Protein AF-A0A397V2L4-F1 (afdb_monomer_lite)

pLDDT: mean 76.25, std 15.53, range [29.31, 92.5]

Secondary structure (DSSP, 8-state):
-----S---------EE-SSS--EE-TTTS-GGGT--EEEE-SSEEEE--S-EEEE-SSPEEEE-SSPEEEE--S-EEEE--SPEEE------HHHHHHHHHHHTS--TTSSEEETTT--BTTSPPSEEEETTTS--SS-SEEEETTTTEETT---SEEEETTT--BTTSPPSEEEETTT-PBTTSPP-EEEETTT--BTTSPPSEEEETTT-PBPBEEEE----------

Organism: NCBI:txid44941

Structure (mmCIF, N/CA/C/O backbone):
data_AF-A0A397V2L4-F1
#
_entry.id   AF-A0A397V2L4-F1
#
loop_
_atom_site.group_PDB
_atom_site.id
_atom_site.type_symbol
_atom_site.label_atom_id
_atom_site.label_alt_id
_atom_site.label_comp_id
_atom_site.label_asym_id
_atom_site.label_entity_id
_atom_site.label_seq_id
_atom_site.pdbx_PDB_ins_code
_atom_site.Cartn_x
_atom_site.Cartn_y
_atom_site.Cartn_z
_atom_site.occupancy
_atom_site.B_iso_or_equiv
_atom_site.auth_seq_id
_atom_site.auth_comp_id
_atom_site.auth_asym_id
_atom_site.auth_atom_id
_atom_site.pdbx_PDB_model_num
ATOM 1 N N . MET A 1 1 ? -48.520 -5.582 76.694 1.00 45.78 1 MET A N 1
ATOM 2 C CA . MET A 1 1 ? -47.835 -5.004 75.517 1.00 45.78 1 MET A CA 1
ATOM 3 C C . MET A 1 1 ? -48.053 -3.495 75.488 1.00 45.78 1 MET A C 1
ATOM 5 O O . MET A 1 1 ? -49.035 -3.035 74.923 1.00 45.78 1 MET A O 1
ATOM 9 N N . LYS A 1 2 ? -47.198 -2.719 76.158 1.00 49.38 2 LYS A N 1
ATOM 10 C CA . LYS A 1 2 ? -47.235 -1.247 76.135 1.00 49.38 2 LYS A CA 1
ATOM 11 C C . LYS A 1 2 ? -45.800 -0.718 76.195 1.00 49.38 2 LYS A C 1
ATOM 13 O O . LYS A 1 2 ? -45.419 -0.222 77.237 1.00 49.38 2 LYS A O 1
ATOM 18 N N . GLU A 1 3 ? -44.993 -0.878 75.140 1.00 52.81 3 GLU A N 1
ATOM 19 C CA . GLU A 1 3 ? -43.633 -0.290 75.165 1.00 52.81 3 GLU A CA 1
ATOM 20 C C . GLU A 1 3 ? -42.906 -0.094 73.812 1.00 52.81 3 GLU A C 1
ATOM 22 O O . GLU A 1 3 ? -41.713 0.172 73.805 1.00 52.81 3 GLU A O 1
ATOM 27 N N . HIS A 1 4 ? -43.578 -0.121 72.648 1.00 53.62 4 HIS A N 1
ATOM 28 C CA . HIS A 1 4 ? -42.893 0.045 71.341 1.00 53.62 4 HIS A CA 1
ATOM 29 C C . HIS A 1 4 ? -43.102 1.395 70.619 1.00 53.62 4 HIS A C 1
ATOM 31 O O . HIS A 1 4 ? -42.698 1.535 69.469 1.00 53.62 4 HIS A O 1
ATOM 37 N N . PHE A 1 5 ? -43.692 2.416 71.251 1.00 53.88 5 PHE A N 1
ATOM 38 C CA . PHE A 1 5 ? -44.067 3.664 70.552 1.00 53.88 5 PHE A CA 1
ATOM 39 C C . PHE A 1 5 ? -43.027 4.799 70.574 1.00 53.88 5 PHE A C 1
ATOM 41 O O . PHE A 1 5 ? -43.300 5.864 70.029 1.00 53.88 5 PHE A O 1
ATOM 48 N N . MET A 1 6 ? -41.847 4.619 71.175 1.00 54.84 6 MET A N 1
ATOM 49 C CA . MET A 1 6 ? -40.914 5.744 71.379 1.00 54.84 6 MET A CA 1
ATOM 50 C C . MET A 1 6 ? -40.036 6.088 70.163 1.00 54.84 6 MET A C 1
ATOM 52 O O . MET A 1 6 ? -39.511 7.196 70.106 1.00 54.84 6 MET A O 1
ATOM 56 N N . HIS A 1 7 ? -39.924 5.209 69.157 1.00 63.84 7 HIS A N 1
ATOM 57 C CA . HIS A 1 7 ? -39.126 5.465 67.947 1.00 63.84 7 HIS A CA 1
ATOM 58 C C . HIS A 1 7 ? -39.790 4.874 66.691 1.00 63.84 7 HIS A C 1
ATOM 60 O O . HIS A 1 7 ? -39.438 3.765 66.280 1.00 63.84 7 HIS A O 1
ATOM 66 N N . PRO A 1 8 ? -40.765 5.564 66.069 1.00 64.31 8 PRO A N 1
ATOM 67 C CA . PRO A 1 8 ? -41.308 5.117 64.793 1.00 64.31 8 PRO A CA 1
ATOM 68 C C . PRO A 1 8 ? -40.195 5.098 63.737 1.00 64.31 8 PRO A C 1
ATOM 70 O O . PRO A 1 8 ? -39.543 6.107 63.479 1.00 64.31 8 PRO A O 1
ATOM 73 N N . ILE A 1 9 ? -39.961 3.931 63.135 1.00 68.44 9 ILE A N 1
ATOM 74 C CA . ILE A 1 9 ? -39.062 3.801 61.988 1.00 68.44 9 ILE A CA 1
ATOM 75 C C . ILE A 1 9 ? -39.823 4.323 60.770 1.00 68.44 9 ILE A C 1
ATOM 77 O O . ILE A 1 9 ? -40.785 3.696 60.323 1.00 68.44 9 ILE A O 1
ATOM 81 N N . GLU A 1 10 ? -39.399 5.459 60.220 1.00 66.00 10 GLU A N 1
ATOM 82 C CA . GLU A 1 10 ? -39.916 5.937 58.939 1.00 66.00 10 GLU 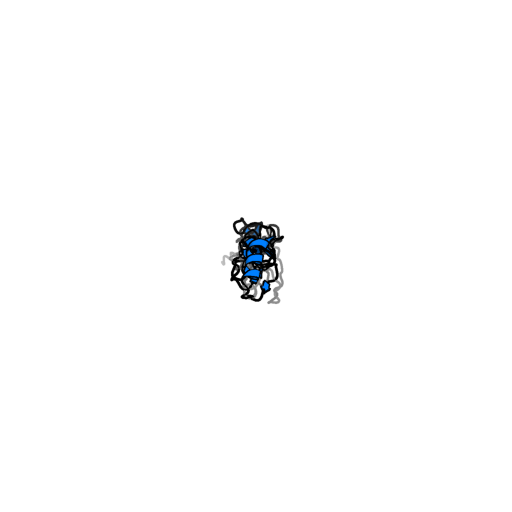A CA 1
ATOM 83 C C . GLU A 1 10 ? -39.422 5.027 57.811 1.00 66.00 10 GLU A C 1
ATOM 85 O O . GLU A 1 10 ? -38.271 5.083 57.372 1.00 66.00 10 GLU A O 1
ATOM 90 N N . ILE A 1 11 ? -40.310 4.156 57.333 1.00 66.31 11 ILE A N 1
ATOM 91 C CA . ILE A 1 11 ? -40.061 3.336 56.151 1.00 66.31 11 ILE A CA 1
ATOM 92 C C . ILE A 1 11 ? -40.659 4.062 54.949 1.00 66.31 11 ILE A C 1
ATOM 94 O O . ILE A 1 11 ? -41.869 4.063 54.737 1.00 66.31 11 ILE A O 1
ATOM 98 N N . ASN A 1 12 ? -39.795 4.660 54.131 1.00 74.56 12 ASN A N 1
ATOM 99 C CA . ASN A 1 12 ? -40.201 5.211 52.844 1.00 74.56 12 ASN A CA 1
ATOM 100 C C . ASN A 1 12 ? -40.442 4.068 51.850 1.00 74.56 12 ASN A C 1
ATOM 102 O O . ASN A 1 12 ? -39.520 3.307 51.531 1.00 74.56 12 ASN A O 1
ATOM 106 N N . PHE A 1 13 ? -41.679 3.940 51.370 1.00 67.38 13 PHE A N 1
ATOM 107 C CA . PHE A 1 13 ? -42.051 2.985 50.328 1.00 67.38 13 PHE A CA 1
ATOM 108 C C . PHE A 1 13 ? -42.005 3.652 48.954 1.00 67.38 13 PHE A C 1
ATOM 110 O O . PHE A 1 13 ? -42.619 4.698 48.741 1.00 67.38 13 PHE A O 1
ATOM 117 N N . ARG A 1 14 ? -41.299 3.035 48.004 1.00 69.81 14 ARG A N 1
ATOM 118 C CA . ARG A 1 14 ? -41.258 3.472 46.604 1.00 69.81 14 ARG A CA 1
ATOM 119 C C . ARG A 1 14 ? -42.155 2.550 45.798 1.00 69.81 14 ARG A C 1
ATOM 121 O O . ARG A 1 14 ? -41.743 1.451 45.445 1.00 69.81 14 ARG A O 1
ATOM 128 N N . LYS A 1 15 ? -43.369 3.002 45.491 1.00 68.75 15 LYS A N 1
ATOM 129 C CA . LYS A 1 15 ? -44.296 2.245 44.646 1.00 68.75 15 LYS A CA 1
ATOM 130 C C . LYS A 1 15 ? -43.803 2.231 43.202 1.00 68.75 15 LYS A C 1
ATOM 132 O O . LYS A 1 15 ? -43.462 3.274 42.646 1.00 68.75 15 LYS A O 1
ATOM 137 N N . VAL A 1 16 ? -43.755 1.045 42.608 1.00 65.75 16 VAL A N 1
ATOM 138 C CA . VAL A 1 16 ? -43.447 0.848 41.193 1.00 65.75 16 VAL A CA 1
ATOM 139 C C . VAL A 1 16 ? -44.541 -0.033 40.612 1.00 65.75 16 VAL A C 1
ATOM 141 O O . VAL A 1 16 ? -44.849 -1.091 41.156 1.00 65.75 16 VAL A O 1
ATOM 144 N N . LYS A 1 17 ? -45.138 0.408 39.505 1.00 64.38 17 LYS A N 1
ATOM 145 C CA . LYS A 1 17 ? -46.133 -0.381 38.784 1.00 64.38 17 LYS A CA 1
ATOM 146 C C . LYS A 1 17 ? -45.427 -1.447 37.952 1.00 64.38 17 LYS A C 1
ATOM 148 O O . LYS A 1 17 ? -44.555 -1.119 37.144 1.00 64.38 17 LYS A O 1
ATOM 153 N N . CYS A 1 18 ? -45.780 -2.711 38.153 1.00 63.09 18 CYS A N 1
ATOM 154 C CA . CYS A 1 18 ? -45.292 -3.786 37.304 1.00 63.09 18 CYS A CA 1
ATOM 155 C C . CYS A 1 18 ? -45.931 -3.684 35.906 1.00 63.09 18 CYS A C 1
ATOM 157 O O . CYS A 1 18 ? -47.065 -3.235 35.744 1.00 63.09 18 CYS A O 1
ATOM 159 N N . LEU A 1 19 ? -45.170 -4.047 34.872 1.00 59.53 19 LEU A N 1
ATOM 160 C CA . LEU A 1 19 ? -45.649 -4.030 33.485 1.00 59.53 19 LEU A CA 1
ATOM 161 C C . LEU A 1 19 ? -46.377 -5.328 33.101 1.00 59.53 19 LEU A C 1
ATOM 163 O O . LEU A 1 19 ? -47.177 -5.309 32.172 1.00 59.53 19 LEU A O 1
ATOM 167 N N . ASN A 1 20 ? -46.111 -6.431 33.815 1.00 54.09 20 ASN A N 1
ATOM 168 C CA . ASN A 1 20 ? -46.712 -7.746 33.556 1.00 54.09 20 ASN A CA 1
ATOM 169 C C . ASN A 1 20 ? -47.894 -8.060 34.478 1.00 54.09 20 ASN A C 1
ATOM 171 O O . ASN A 1 20 ? -48.848 -8.696 34.040 1.00 54.09 20 ASN A O 1
ATOM 175 N N . CYS A 1 21 ? -47.854 -7.619 35.736 1.00 58.03 21 CYS A N 1
ATOM 176 C CA . CYS A 1 21 ? -49.010 -7.657 36.626 1.00 58.03 21 CYS A CA 1
ATOM 177 C C . CYS A 1 21 ? -49.462 -6.226 36.915 1.00 58.03 21 CYS A C 1
ATOM 179 O O . CYS A 1 21 ? -48.644 -5.320 37.025 1.00 58.03 21 CYS A O 1
ATOM 181 N N . SER A 1 22 ? -50.765 -6.004 37.077 1.00 63.59 22 SER A N 1
ATOM 182 C CA . SER A 1 22 ? -51.320 -4.691 37.450 1.00 63.59 22 SER A CA 1
ATOM 183 C C . SER A 1 22 ? -50.974 -4.269 38.888 1.00 63.59 22 SER A C 1
ATOM 185 O O . SER A 1 22 ? -51.598 -3.358 39.427 1.00 63.59 22 SER A O 1
ATOM 187 N N . GLU A 1 23 ? -50.016 -4.946 39.524 1.00 66.62 23 GLU A N 1
ATOM 188 C CA . GLU A 1 23 ? -49.586 -4.703 40.891 1.00 66.62 23 GLU A CA 1
ATOM 189 C C . GLU A 1 23 ? -48.744 -3.424 40.952 1.00 66.62 23 GLU A C 1
ATOM 191 O O . GLU A 1 23 ? -47.764 -3.247 40.222 1.00 66.62 23 GLU A O 1
ATOM 196 N N . GLU A 1 24 ? -49.145 -2.515 41.835 1.00 70.50 24 GLU A N 1
ATOM 197 C CA . GLU A 1 24 ? -48.403 -1.307 42.166 1.00 70.50 24 GLU A CA 1
ATOM 198 C C . GLU A 1 24 ? -47.983 -1.399 43.629 1.00 70.50 24 GLU A C 1
ATOM 200 O O . GLU A 1 24 ? -48.744 -1.095 44.548 1.00 70.50 24 GLU A O 1
ATOM 205 N N . THR A 1 25 ? -46.761 -1.871 43.845 1.00 68.69 25 THR A N 1
ATOM 206 C CA . THR A 1 25 ? -46.241 -2.152 45.181 1.00 68.69 25 THR A CA 1
ATOM 207 C C . THR A 1 25 ? -44.795 -1.696 45.292 1.00 68.69 25 THR A C 1
ATOM 209 O O . THR A 1 25 ? -44.153 -1.323 44.306 1.00 68.69 25 THR A O 1
ATOM 212 N N . ASP A 1 26 ? -44.281 -1.664 46.514 1.00 67.94 26 ASP A N 1
ATOM 213 C CA . ASP A 1 26 ? -42.850 -1.492 46.705 1.00 67.94 26 ASP A CA 1
ATOM 214 C C . ASP A 1 26 ? -42.133 -2.751 46.194 1.00 67.94 26 ASP A C 1
ATOM 216 O O . ASP A 1 26 ? -42.522 -3.849 46.590 1.00 67.94 26 ASP A O 1
ATOM 220 N N . PRO A 1 27 ? -41.086 -2.649 45.353 1.00 61.84 27 PRO A N 1
ATOM 221 C CA . PRO A 1 27 ? -40.375 -3.816 44.827 1.00 61.84 27 PRO A CA 1
ATOM 222 C C . PRO A 1 27 ? -39.881 -4.807 45.893 1.00 61.84 27 PRO A C 1
ATOM 224 O O . PRO A 1 27 ? -39.643 -5.970 45.575 1.00 61.84 27 PRO A O 1
ATOM 227 N N . ARG A 1 28 ? -39.729 -4.367 47.152 1.00 65.19 28 ARG A N 1
ATOM 228 C CA . ARG A 1 28 ? -39.372 -5.219 48.300 1.00 65.19 28 ARG A CA 1
ATOM 229 C C . ARG A 1 28 ? -40.510 -6.130 48.774 1.00 65.19 28 ARG A C 1
ATOM 231 O O . ARG A 1 28 ? -40.241 -7.076 49.508 1.00 65.19 28 ARG A O 1
ATOM 238 N N . LEU A 1 29 ? -41.751 -5.819 48.404 1.00 67.50 29 LEU A N 1
ATOM 239 C CA . LEU A 1 29 ? -42.985 -6.489 48.828 1.00 67.50 29 LEU A CA 1
ATOM 240 C C . LEU A 1 29 ? -43.683 -7.247 47.686 1.00 67.50 29 LEU A C 1
ATOM 242 O O . LEU A 1 29 ? -44.703 -7.883 47.927 1.00 67.50 29 LEU A O 1
ATOM 246 N N . ALA A 1 30 ? -43.165 -7.163 46.459 1.00 60.62 30 ALA A N 1
ATOM 247 C CA . ALA A 1 30 ? -43.816 -7.723 45.281 1.00 60.62 30 ALA A CA 1
ATOM 248 C C . ALA A 1 30 ? -43.735 -9.257 45.215 1.00 60.62 30 ALA A C 1
ATOM 250 O O . ALA A 1 30 ? -42.729 -9.857 45.607 1.00 60.62 30 ALA A O 1
ATOM 251 N N . ILE A 1 31 ? -44.782 -9.891 44.677 1.00 58.38 31 ILE A N 1
ATOM 252 C CA . ILE A 1 31 ? -44.884 -11.354 44.579 1.00 58.38 31 ILE A CA 1
ATOM 253 C C . ILE A 1 31 ? -43.814 -11.888 43.601 1.00 58.38 31 ILE A C 1
ATOM 255 O O . ILE A 1 31 ? -43.714 -11.396 42.475 1.00 58.38 31 ILE A O 1
ATOM 259 N N . PRO A 1 32 ? -43.006 -12.906 43.970 1.00 56.34 32 PRO A N 1
ATOM 260 C CA . PRO A 1 32 ? -41.835 -13.330 43.190 1.00 56.34 32 PRO A CA 1
ATOM 261 C C . PRO A 1 32 ? -42.124 -13.686 41.725 1.00 56.34 32 PRO A C 1
ATOM 263 O O . PRO A 1 32 ? -41.277 -13.483 40.859 1.00 56.34 32 PRO A O 1
ATOM 266 N N . GLU A 1 33 ? -43.321 -14.189 41.436 1.00 57.66 33 GLU A N 1
ATOM 267 C CA . GLU A 1 33 ? -43.707 -14.778 40.150 1.00 57.66 33 GLU A CA 1
ATOM 268 C C . GLU A 1 33 ? -43.502 -13.832 38.953 1.00 57.66 33 GLU A C 1
ATOM 270 O O . GLU A 1 33 ? -43.062 -14.281 37.898 1.00 57.66 33 GLU A O 1
ATOM 275 N N . CYS A 1 34 ? -43.702 -12.518 39.120 1.00 53.66 34 CYS A N 1
ATOM 276 C CA . CYS A 1 34 ? -43.471 -11.523 38.058 1.00 53.66 34 CYS A CA 1
ATOM 277 C C . CYS A 1 34 ? -42.085 -10.840 38.111 1.00 53.66 34 CYS A C 1
ATOM 279 O O . CYS A 1 34 ? -41.743 -10.057 37.217 1.00 53.66 34 CYS A O 1
ATOM 281 N N . HIS A 1 35 ? -41.277 -11.113 39.144 1.00 56.69 35 HIS A N 1
ATOM 282 C CA . HIS A 1 35 ? -40.043 -10.377 39.469 1.00 56.69 35 HIS A CA 1
ATOM 283 C C . HIS A 1 35 ? -38.763 -11.234 39.477 1.00 56.69 35 HIS A C 1
ATOM 285 O O . HIS A 1 35 ? -37.678 -10.721 39.770 1.00 56.69 35 HIS A O 1
ATOM 291 N N . LEU A 1 36 ? -38.860 -12.520 39.128 1.00 60.34 36 LEU A N 1
ATOM 292 C CA . LEU A 1 36 ? -37.723 -13.447 39.056 1.00 60.34 36 LEU A CA 1
ATOM 293 C C . LEU A 1 36 ? -36.957 -13.397 37.725 1.00 60.34 36 LEU A C 1
ATOM 295 O O . LEU A 1 36 ? -35.807 -13.838 37.679 1.00 60.34 36 LEU A O 1
ATOM 299 N N . GLU A 1 37 ? -37.544 -12.845 36.658 1.00 65.94 37 GLU A N 1
ATOM 300 C CA . GLU A 1 37 ? -36.856 -12.719 35.371 1.00 65.94 37 GLU A CA 1
ATOM 301 C C . GLU A 1 37 ? -35.655 -11.778 35.494 1.00 65.94 37 GLU A C 1
ATOM 303 O O . GLU A 1 37 ? -35.796 -10.570 35.705 1.00 65.94 37 GLU A O 1
ATOM 308 N N . ALA A 1 38 ? -34.457 -12.338 35.349 1.00 73.44 38 ALA A N 1
ATOM 309 C CA . ALA A 1 38 ? -33.207 -11.607 35.445 1.00 73.44 38 ALA A CA 1
ATOM 310 C C . ALA A 1 38 ? -32.485 -11.591 34.100 1.00 73.44 38 ALA A C 1
ATOM 312 O O . ALA A 1 38 ? -32.398 -12.604 33.408 1.00 73.44 38 ALA A O 1
ATOM 313 N N . GLU A 1 39 ? -31.910 -10.445 33.760 1.00 81.69 39 GLU A N 1
ATOM 314 C CA . GLU A 1 39 ? -31.005 -10.313 32.624 1.00 81.69 39 GLU A CA 1
ATOM 315 C C . GLU A 1 39 ? -29.614 -9.907 33.111 1.00 81.69 39 GLU A C 1
ATOM 317 O O . GLU A 1 39 ? -29.458 -9.139 34.068 1.00 81.69 39 GLU A O 1
ATOM 322 N N . SER A 1 40 ? -28.587 -10.425 32.441 1.00 87.94 40 SER A N 1
ATOM 323 C CA . SER A 1 40 ? -27.221 -9.964 32.656 1.00 87.94 40 SER A CA 1
ATOM 324 C C . SER A 1 40 ? -27.012 -8.629 31.949 1.00 87.94 40 SER A C 1
ATOM 326 O O . SER A 1 40 ? -27.384 -8.495 30.785 1.00 87.94 40 SER A O 1
ATOM 328 N N . PHE A 1 41 ? -26.367 -7.672 32.606 1.00 87.25 41 PHE A N 1
ATOM 329 C CA . PHE A 1 41 ? -26.037 -6.372 32.027 1.00 87.25 41 PHE A CA 1
ATOM 330 C C . PHE A 1 41 ? -24.683 -5.841 32.522 1.00 87.25 41 PHE A C 1
ATOM 332 O O . PHE A 1 41 ? -24.106 -6.343 33.491 1.00 87.25 41 PHE A O 1
ATOM 339 N N . HIS A 1 42 ? -24.189 -4.801 31.849 1.00 89.00 42 HIS A N 1
ATOM 340 C CA . HIS A 1 42 ? -22.998 -4.046 32.238 1.00 89.00 42 HIS A CA 1
ATOM 341 C C . HIS A 1 42 ? -23.431 -2.675 32.786 1.00 89.00 42 HIS A C 1
ATOM 343 O O . HIS A 1 42 ? -23.914 -1.856 32.008 1.00 89.00 42 HIS A O 1
ATOM 349 N N . PRO A 1 43 ? -23.314 -2.414 34.103 1.00 83.75 43 PRO A N 1
ATOM 350 C CA . PRO A 1 43 ? -23.933 -1.248 34.746 1.00 83.75 43 PRO A CA 1
ATOM 351 C C . PRO A 1 43 ? -23.280 0.087 34.391 1.00 83.75 43 PRO A C 1
ATOM 353 O O . PRO A 1 43 ? -23.965 1.094 34.266 1.00 83.75 43 PRO A O 1
ATOM 356 N N . GLU A 1 44 ? -21.962 0.097 34.213 1.00 90.00 44 GLU A N 1
ATOM 357 C CA . GLU A 1 44 ? -21.213 1.291 33.839 1.00 90.00 44 GLU A CA 1
ATOM 358 C C . GLU A 1 44 ? -20.296 0.958 32.679 1.00 90.00 44 GLU A C 1
ATOM 360 O O . GLU A 1 44 ? -19.405 0.113 32.809 1.00 90.00 44 GLU A O 1
ATOM 365 N N . THR A 1 45 ? -20.503 1.633 31.554 1.00 91.44 45 THR A N 1
ATOM 366 C CA . THR A 1 45 ? -19.698 1.450 30.350 1.00 91.44 45 THR A CA 1
ATOM 367 C C . THR A 1 45 ? -19.004 2.741 29.956 1.00 91.44 45 THR A C 1
ATOM 369 O O . THR A 1 45 ? -19.572 3.821 30.099 1.00 91.44 45 THR A O 1
ATOM 372 N N . TYR A 1 46 ? -17.797 2.635 29.415 1.00 91.12 46 TYR A N 1
ATOM 373 C CA . TYR A 1 46 ? -17.091 3.737 28.768 1.00 91.12 46 TYR A CA 1
ATOM 374 C C . TYR A 1 46 ? -16.752 3.348 27.332 1.00 91.12 46 TYR A C 1
ATOM 376 O O . TYR A 1 46 ? -16.637 2.162 27.013 1.00 91.12 46 TYR A O 1
ATOM 384 N N . LYS A 1 47 ? -16.630 4.344 26.453 1.00 92.12 47 LYS A N 1
ATOM 385 C CA . LYS A 1 47 ? -16.227 4.105 25.069 1.00 92.12 47 LYS A CA 1
ATOM 386 C C . LYS A 1 47 ? -14.705 4.094 24.983 1.00 92.12 47 LYS A C 1
ATOM 388 O O . LYS A 1 47 ? -14.065 5.042 25.426 1.00 92.12 47 LYS A O 1
ATOM 393 N N . THR A 1 48 ? -14.136 3.042 24.409 1.00 91.19 48 THR A N 1
ATOM 394 C CA . THR A 1 48 ? -12.699 2.927 24.144 1.00 91.19 48 THR A CA 1
ATOM 395 C C . THR A 1 48 ? -12.442 2.093 22.893 1.00 91.19 48 THR A C 1
ATOM 397 O O . THR A 1 48 ? -13.329 1.406 22.386 1.00 91.19 48 THR A O 1
ATOM 400 N N . HIS A 1 49 ? -11.206 2.124 22.415 1.00 89.38 49 HIS A N 1
ATOM 401 C CA . HIS A 1 49 ? -10.653 1.045 21.607 1.00 89.38 49 HIS A CA 1
ATOM 402 C C . HIS A 1 49 ? -10.012 0.030 22.569 1.00 89.38 49 HIS A C 1
ATOM 404 O O . HIS A 1 49 ? -9.369 0.428 23.537 1.00 89.38 49 HIS A O 1
ATOM 410 N N . ILE A 1 50 ? -10.248 -1.268 22.376 1.00 81.38 50 ILE A N 1
ATOM 411 C CA . ILE A 1 50 ? -9.845 -2.339 23.329 1.00 81.38 50 ILE A CA 1
ATOM 412 C C . ILE A 1 50 ? -8.450 -2.891 23.007 1.00 81.38 50 ILE A C 1
ATOM 414 O O . ILE A 1 50 ? -7.899 -3.746 23.692 1.00 81.38 50 ILE A O 1
ATOM 418 N N . TYR A 1 51 ? -7.882 -2.395 21.926 1.00 84.88 51 TYR A N 1
ATOM 419 C CA . TYR A 1 51 ? -6.930 -3.107 21.112 1.00 84.88 51 TYR A CA 1
ATOM 420 C C . TYR A 1 51 ? -5.577 -2.419 21.125 1.00 84.88 51 TYR A C 1
ATOM 422 O O . TYR A 1 51 ? -5.473 -1.231 21.437 1.00 84.88 51 TYR A O 1
ATOM 430 N N . ASN A 1 52 ? -4.531 -3.166 20.793 1.00 89.00 52 ASN A N 1
ATOM 431 C CA . ASN A 1 52 ? -3.198 -2.594 20.764 1.00 89.00 52 ASN A CA 1
ATOM 432 C C . ASN A 1 52 ? -3.056 -1.679 19.551 1.00 89.00 52 ASN A C 1
ATOM 434 O O . ASN A 1 52 ? -3.544 -1.980 18.456 1.00 89.00 52 ASN A O 1
ATOM 438 N N . LEU A 1 53 ? -2.353 -0.567 19.757 1.00 92.38 53 LEU A N 1
ATOM 439 C CA . LEU A 1 53 ? -1.886 0.244 18.648 1.00 92.38 53 LEU A CA 1
ATOM 440 C C . LEU A 1 53 ? -0.771 -0.512 17.938 1.00 92.38 53 LEU A C 1
ATOM 442 O O . LEU A 1 53 ? 0.272 -0.813 18.518 1.00 92.38 53 LEU A O 1
ATOM 446 N N . ILE A 1 54 ? -1.001 -0.790 16.665 1.00 91.31 54 ILE A N 1
ATOM 447 C CA . ILE A 1 54 ? -0.007 -1.337 15.759 1.00 91.31 54 ILE A CA 1
ATOM 448 C C . ILE A 1 54 ? 0.350 -0.287 14.722 1.00 91.31 54 ILE A C 1
ATOM 450 O O . ILE A 1 54 ? -0.484 0.504 14.278 1.00 91.31 54 ILE A O 1
ATOM 454 N N . LEU A 1 55 ? 1.615 -0.291 14.328 1.00 92.06 55 LEU A N 1
ATOM 455 C CA . LEU A 1 55 ? 2.112 0.573 13.277 1.00 92.06 55 LEU A CA 1
ATOM 456 C C . LEU A 1 55 ? 1.931 -0.144 11.934 1.00 92.06 55 LEU A C 1
ATOM 458 O O . LEU A 1 55 ? 2.443 -1.246 11.742 1.00 92.06 55 LEU A O 1
ATOM 462 N N . THR A 1 56 ? 1.184 0.454 11.009 1.00 89.62 56 THR A N 1
ATOM 463 C CA . THR A 1 56 ? 0.844 -0.163 9.721 1.00 89.62 56 THR A CA 1
ATOM 464 C C . THR A 1 56 ? 0.950 0.817 8.555 1.00 89.62 56 THR A C 1
ATOM 466 O O . THR A 1 56 ? 0.979 2.035 8.739 1.00 89.62 56 THR A O 1
ATOM 469 N N . HIS A 1 57 ? 0.964 0.276 7.339 1.00 89.25 57 HIS A N 1
ATOM 470 C CA . HIS A 1 57 ? 0.688 1.035 6.127 1.00 89.25 57 HIS A CA 1
ATOM 471 C C . HIS A 1 57 ? -0.750 0.730 5.682 1.00 89.25 57 HIS A C 1
ATOM 473 O O . HIS A 1 57 ? -1.018 -0.384 5.234 1.00 89.25 57 HIS A O 1
ATOM 479 N N . PRO A 1 58 ? -1.690 1.686 5.797 1.00 79.06 58 PRO A N 1
ATOM 480 C CA . PRO A 1 58 ? -3.094 1.463 5.445 1.00 79.06 58 PRO A CA 1
ATOM 481 C C . PRO A 1 58 ? -3.310 1.319 3.932 1.00 79.06 58 PRO A C 1
ATOM 483 O O . PRO A 1 58 ? -4.330 0.787 3.505 1.00 79.06 58 PRO A O 1
ATOM 486 N N . ASN A 1 59 ? -2.354 1.783 3.121 1.00 79.19 59 ASN A N 1
ATOM 487 C CA . ASN A 1 59 ? -2.382 1.646 1.673 1.00 79.19 59 ASN A CA 1
ATOM 488 C C . ASN A 1 59 ? -1.479 0.503 1.213 1.00 79.19 59 ASN A C 1
ATOM 490 O O . ASN A 1 59 ? -0.375 0.311 1.722 1.00 79.19 59 ASN A O 1
ATOM 494 N N . ASN A 1 60 ? -1.936 -0.196 0.178 1.00 82.94 60 ASN A N 1
ATOM 495 C CA . ASN A 1 60 ? -1.182 -1.269 -0.451 1.00 82.94 60 ASN A CA 1
ATOM 496 C C . ASN A 1 60 ? 0.086 -0.758 -1.149 1.00 82.94 60 ASN A C 1
ATOM 498 O O . ASN A 1 60 ? 0.196 0.409 -1.535 1.00 82.94 60 ASN A O 1
ATOM 502 N N . LEU A 1 61 ? 1.033 -1.679 -1.333 1.00 90.94 61 LEU A N 1
ATOM 503 C CA . LEU A 1 61 ? 2.249 -1.450 -2.105 1.00 90.94 61 LEU A CA 1
ATOM 504 C C . LEU A 1 61 ? 1.905 -1.178 -3.570 1.00 90.94 61 LEU A C 1
ATOM 506 O O . LEU A 1 61 ? 1.184 -1.954 -4.201 1.00 90.94 61 LEU A O 1
ATOM 510 N N . GLU A 1 62 ? 2.497 -0.133 -4.128 1.00 91.25 62 GLU A N 1
ATOM 511 C CA . GLU A 1 62 ? 2.500 0.119 -5.563 1.00 91.25 62 GLU A CA 1
ATOM 512 C C . GLU A 1 62 ? 3.893 -0.088 -6.143 1.00 91.25 62 GLU A C 1
ATOM 514 O O . GLU A 1 62 ? 4.900 0.004 -5.437 1.00 91.25 62 GLU A O 1
ATOM 519 N N . ARG A 1 63 ? 3.938 -0.426 -7.434 1.00 91.06 63 ARG A N 1
ATOM 520 C CA . ARG A 1 63 ? 5.196 -0.521 -8.165 1.00 91.06 63 ARG A CA 1
ATOM 521 C C . ARG A 1 63 ? 5.553 0.838 -8.753 1.00 91.06 63 ARG A C 1
ATOM 523 O O . ARG A 1 63 ? 4.666 1.553 -9.212 1.00 91.06 63 ARG A O 1
ATOM 530 N N . TYR A 1 64 ? 6.839 1.160 -8.755 1.00 89.12 64 TYR A N 1
ATOM 531 C CA . TYR A 1 64 ? 7.363 2.396 -9.326 1.00 89.12 64 TYR A CA 1
ATOM 532 C C . TYR A 1 64 ? 8.758 2.172 -9.919 1.00 89.12 64 TYR A C 1
ATOM 534 O O . TYR A 1 64 ? 9.379 1.125 -9.709 1.00 89.12 64 TYR A O 1
ATOM 542 N N . HIS A 1 65 ? 9.219 3.141 -10.705 1.00 90.00 65 HIS A N 1
ATOM 543 C CA . HIS A 1 65 ? 10.604 3.225 -11.164 1.00 90.00 65 HIS A CA 1
ATOM 544 C C . HIS A 1 65 ? 11.295 4.339 -10.388 1.00 90.00 65 HIS A C 1
ATOM 546 O O . HIS A 1 65 ? 10.747 5.436 -10.290 1.00 90.00 65 HIS A O 1
ATOM 552 N N . THR A 1 66 ? 12.458 4.046 -9.815 1.00 87.00 66 THR A N 1
ATOM 553 C CA . THR A 1 66 ? 13.270 5.015 -9.064 1.00 87.00 66 THR A CA 1
ATOM 554 C C . THR A 1 66 ? 13.936 6.035 -9.971 1.00 87.00 66 THR A C 1
ATOM 556 O O . THR A 1 66 ? 14.034 7.206 -9.615 1.00 87.00 66 THR A O 1
ATOM 559 N N . ASP A 1 67 ? 14.353 5.593 -11.155 1.00 88.38 67 ASP A N 1
ATOM 560 C CA . ASP A 1 67 ? 15.101 6.419 -12.088 1.00 88.38 67 ASP A CA 1
ATOM 561 C C . ASP A 1 67 ? 14.255 6.937 -13.252 1.00 88.38 67 ASP A C 1
ATOM 563 O O . ASP A 1 67 ? 13.204 6.396 -13.612 1.00 88.38 67 ASP A O 1
ATOM 567 N N . SER A 1 68 ? 14.777 7.985 -13.888 1.00 87.75 68 SER A N 1
ATOM 568 C CA . SER A 1 68 ? 14.203 8.575 -15.088 1.00 87.75 68 SER A CA 1
ATOM 569 C C . SER A 1 68 ? 14.337 7.673 -16.318 1.00 87.75 68 SER A C 1
ATOM 571 O O . SER A 1 68 ? 15.129 6.726 -16.380 1.00 87.75 68 SER A O 1
ATOM 573 N N . LEU A 1 69 ? 13.528 7.998 -17.327 1.00 91.31 69 LEU A N 1
ATOM 574 C CA . LEU A 1 69 ? 13.640 7.407 -18.651 1.00 91.31 69 LEU A CA 1
ATOM 575 C C . LEU A 1 69 ? 14.930 7.870 -19.333 1.00 91.31 69 LEU A C 1
ATOM 577 O O . LEU A 1 69 ? 15.304 9.042 -19.261 1.00 91.31 69 LEU A O 1
ATOM 581 N N . GLU A 1 70 ? 15.566 6.958 -20.055 1.00 90.69 70 GLU A N 1
ATOM 582 C CA . GLU A 1 70 ? 16.661 7.262 -20.967 1.00 90.69 70 GLU A CA 1
ATOM 583 C C . GLU A 1 70 ? 16.385 6.770 -22.382 1.00 90.69 70 GLU A C 1
ATOM 585 O O . GLU A 1 70 ? 15.632 5.813 -22.593 1.00 90.69 70 GLU A O 1
ATOM 590 N N . THR A 1 71 ? 17.032 7.435 -23.345 1.00 90.56 71 THR A N 1
ATOM 591 C CA . THR A 1 71 ? 16.989 7.035 -24.751 1.00 90.56 71 THR A CA 1
ATOM 592 C C . THR A 1 71 ? 18.079 6.013 -25.065 1.00 90.56 71 THR A C 1
ATOM 594 O O . THR A 1 71 ? 19.230 6.104 -24.650 1.00 90.56 71 THR A O 1
ATOM 597 N N . TYR A 1 72 ? 17.622 5.006 -25.783 1.00 88.69 72 TYR A N 1
ATOM 598 C CA . TYR A 1 72 ? 18.180 3.725 -26.156 1.00 88.69 72 TYR A CA 1
ATOM 599 C C . TYR A 1 72 ? 18.348 3.340 -27.616 1.00 88.69 72 TYR A C 1
ATOM 601 O O . TYR A 1 72 ? 17.434 3.636 -28.379 1.00 88.69 72 TYR A O 1
ATOM 609 N N . HIS A 1 73 ? 19.361 2.569 -28.009 1.00 88.31 73 HIS A N 1
ATOM 610 C CA . HIS A 1 73 ? 19.263 1.764 -29.238 1.00 88.31 73 HIS A CA 1
ATOM 611 C C . HIS A 1 73 ? 19.106 0.277 -28.874 1.00 88.31 73 HIS A C 1
ATOM 613 O O . HIS A 1 73 ? 20.087 -0.326 -28.432 1.00 88.31 73 HIS A O 1
ATOM 619 N N . PRO A 1 74 ? 17.913 -0.336 -29.030 1.00 81.75 74 PRO A N 1
ATOM 620 C CA . PRO A 1 74 ? 17.727 -1.769 -28.889 1.00 81.75 74 PRO A CA 1
ATOM 621 C C . PRO A 1 74 ? 18.293 -2.452 -30.133 1.00 81.75 74 PRO A C 1
ATOM 623 O O . PRO A 1 74 ? 17.639 -2.546 -31.165 1.00 81.75 74 PRO A O 1
ATOM 626 N N . GLY A 1 75 ? 19.547 -2.881 -30.061 1.00 81.56 75 GLY A N 1
ATOM 627 C CA . GLY A 1 75 ? 20.185 -3.601 -31.155 1.00 81.56 75 GLY A CA 1
ATOM 628 C C . GLY A 1 75 ? 21.693 -3.416 -31.198 1.00 81.56 75 GLY A C 1
ATOM 629 O O . GLY A 1 75 ? 22.259 -2.461 -30.653 1.00 81.56 75 GLY A O 1
ATOM 630 N N . SER A 1 76 ? 22.354 -4.350 -31.872 1.00 87.19 76 SER A N 1
ATOM 631 C CA . SER A 1 76 ? 23.782 -4.272 -32.153 1.00 87.19 76 SER A CA 1
ATOM 632 C C . SER A 1 76 ? 24.068 -3.279 -33.280 1.00 87.19 76 SER A C 1
ATOM 634 O O . SER A 1 76 ? 23.168 -2.771 -33.961 1.00 87.19 76 SER A O 1
ATOM 636 N N . TYR A 1 77 ? 25.349 -2.991 -33.472 1.00 90.25 77 TYR A N 1
ATOM 637 C CA . TYR A 1 77 ? 25.804 -2.278 -34.652 1.00 90.25 77 TYR A CA 1
ATOM 638 C C . TYR A 1 77 ? 25.841 -3.208 -35.862 1.00 90.25 77 TYR A C 1
ATOM 640 O O . TYR A 1 77 ? 26.242 -4.366 -35.755 1.00 90.25 77 TYR A O 1
ATOM 648 N N . THR A 1 78 ? 25.481 -2.664 -37.016 1.00 91.69 78 THR A N 1
ATOM 649 C CA . THR A 1 78 ? 25.584 -3.311 -38.323 1.00 91.69 78 THR A CA 1
ATOM 650 C C . THR A 1 78 ? 26.308 -2.386 -39.285 1.00 91.69 78 THR A C 1
ATOM 652 O O . THR A 1 78 ? 26.265 -1.166 -39.128 1.00 91.69 78 THR A O 1
ATOM 655 N N . TYR A 1 79 ? 26.959 -2.959 -40.289 1.00 91.75 79 TYR A N 1
ATOM 656 C CA . TYR A 1 79 ? 27.626 -2.190 -41.330 1.00 91.75 79 TYR A CA 1
ATOM 657 C C . TYR A 1 79 ? 26.756 -2.156 -42.584 1.00 91.75 79 TYR A C 1
ATOM 659 O O . TYR A 1 79 ? 26.350 -3.210 -43.070 1.00 91.75 79 TYR A O 1
ATOM 667 N N . ILE A 1 80 ? 26.493 -0.963 -43.113 1.00 89.62 80 ILE A N 1
ATOM 668 C CA . ILE A 1 80 ? 25.711 -0.754 -44.338 1.00 89.62 80 ILE A CA 1
ATOM 669 C C . ILE A 1 80 ? 26.522 0.009 -45.387 1.00 89.62 80 ILE A C 1
ATOM 671 O O . ILE A 1 80 ? 27.527 0.648 -45.074 1.00 89.62 80 ILE A O 1
ATOM 675 N N . HIS A 1 81 ? 26.076 -0.049 -46.639 1.00 89.81 81 HIS A N 1
ATOM 676 C CA . HIS A 1 81 ? 26.525 0.862 -47.689 1.00 89.81 81 HIS A CA 1
ATOM 677 C C . HIS A 1 81 ? 25.395 1.869 -47.968 1.00 89.81 81 HIS A C 1
ATOM 679 O O . HIS A 1 81 ? 24.374 1.464 -48.517 1.00 89.81 81 HIS A O 1
ATOM 685 N N . PRO A 1 82 ? 25.531 3.163 -47.611 1.00 86.38 82 PRO A N 1
ATOM 686 C CA . PRO A 1 82 ? 24.523 4.192 -47.901 1.00 86.38 82 PRO A CA 1
ATOM 687 C C . PRO A 1 82 ? 24.494 4.580 -49.391 1.00 86.38 82 PRO A C 1
ATOM 689 O O . PRO A 1 82 ? 23.569 5.240 -49.861 1.00 86.38 82 PRO A O 1
ATOM 692 N N . GLY A 1 83 ? 25.541 4.210 -50.134 1.00 85.31 83 GLY A N 1
ATOM 693 C CA . GLY A 1 83 ? 25.656 4.444 -51.568 1.00 85.31 83 GLY A CA 1
ATOM 694 C C . GLY A 1 83 ? 24.842 3.446 -52.384 1.00 85.31 83 GLY A C 1
ATOM 695 O O . GLY A 1 83 ? 24.405 2.413 -51.886 1.00 85.31 83 GLY A O 1
ATOM 696 N N . ARG A 1 84 ? 24.672 3.731 -53.674 1.00 86.00 84 ARG A N 1
ATOM 697 C CA . ARG A 1 84 ? 24.030 2.792 -54.599 1.00 86.00 84 ARG A CA 1
ATOM 698 C C . ARG A 1 84 ? 25.076 1.814 -55.146 1.00 86.00 84 ARG A C 1
ATOM 700 O O . ARG A 1 84 ? 26.235 2.215 -55.311 1.00 86.00 84 ARG A O 1
ATOM 707 N N . PRO A 1 85 ? 24.697 0.557 -55.432 1.00 84.44 85 PRO A N 1
ATOM 708 C CA . PRO A 1 85 ? 25.558 -0.326 -56.199 1.00 84.44 85 PRO A CA 1
ATOM 709 C C . PRO A 1 85 ? 25.700 0.260 -57.607 1.00 84.44 85 PRO A C 1
ATOM 711 O O . PRO A 1 85 ? 24.704 0.587 -58.254 1.00 84.44 85 PRO A O 1
ATOM 714 N N . ILE A 1 86 ? 26.936 0.442 -58.061 1.00 80.25 86 ILE A N 1
ATOM 715 C CA . ILE A 1 86 ? 27.225 0.795 -59.447 1.00 80.25 86 ILE A CA 1
ATOM 716 C C . ILE A 1 86 ? 27.570 -0.517 -60.131 1.00 80.25 86 ILE A C 1
ATOM 718 O O . ILE A 1 86 ? 28.686 -1.024 -59.994 1.00 80.25 86 ILE A O 1
ATOM 722 N N . ASP A 1 87 ? 26.562 -1.082 -60.796 1.00 71.94 87 ASP A N 1
ATOM 723 C CA . ASP A 1 87 ? 26.766 -2.197 -61.707 1.00 71.94 87 ASP A CA 1
ATOM 724 C C . ASP A 1 87 ? 27.523 -1.654 -62.906 1.00 71.94 87 ASP A C 1
ATOM 726 O O . ASP A 1 87 ? 27.092 -0.740 -63.616 1.00 71.94 87 ASP A O 1
ATOM 730 N N . SER A 1 88 ? 28.719 -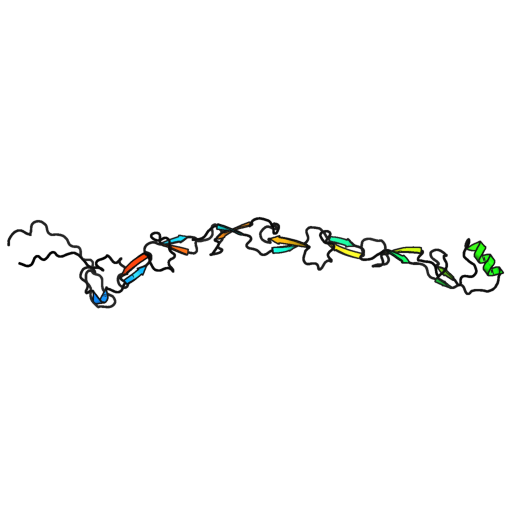2.174 -63.053 1.00 61.62 88 SER A N 1
ATOM 731 C CA . SER A 1 88 ? 29.563 -1.847 -64.162 1.00 61.62 88 SER A CA 1
ATOM 732 C C . SER A 1 88 ? 29.653 -3.160 -64.906 1.00 61.62 88 SER A C 1
ATOM 734 O O . SER A 1 88 ? 30.354 -4.059 -64.436 1.00 61.62 88 SER A O 1
ATOM 736 N N . GLN A 1 89 ? 28.907 -3.284 -66.010 1.00 55.88 89 GLN A N 1
ATOM 737 C CA . GLN A 1 89 ? 29.006 -4.457 -66.875 1.00 55.88 89 GLN A CA 1
ATOM 738 C C . GLN A 1 89 ? 30.492 -4.792 -67.028 1.00 55.88 89 GLN A C 1
ATOM 740 O O . GLN A 1 89 ? 31.321 -3.887 -67.201 1.00 55.88 89 GLN A O 1
ATOM 745 N N . ILE A 1 90 ? 30.839 -6.066 -66.823 1.00 54.84 90 ILE A N 1
ATOM 746 C CA . ILE A 1 90 ? 32.203 -6.538 -67.036 1.00 54.84 90 ILE A CA 1
ATOM 747 C C . ILE A 1 90 ? 32.447 -6.400 -68.534 1.00 54.84 90 ILE A C 1
ATOM 749 O O . ILE A 1 90 ? 32.187 -7.317 -69.310 1.00 54.84 90 ILE A O 1
ATOM 753 N N . ASP A 1 91 ? 32.921 -5.234 -68.950 1.00 52.69 91 ASP A N 1
ATOM 754 C CA . ASP A 1 91 ? 33.509 -5.093 -70.259 1.00 52.69 91 ASP A CA 1
ATOM 755 C C . ASP A 1 91 ? 34.804 -5.898 -70.210 1.00 52.69 91 ASP A C 1
ATOM 757 O O . ASP A 1 91 ? 35.788 -5.498 -69.589 1.00 52.69 91 ASP A O 1
ATOM 761 N N . LEU A 1 92 ? 34.806 -7.059 -70.866 1.00 56.97 92 LEU A N 1
ATOM 762 C CA . LEU A 1 92 ? 35.966 -7.951 -71.010 1.00 56.97 92 LEU A CA 1
ATOM 763 C C . LEU A 1 92 ? 37.143 -7.288 -71.766 1.00 56.97 92 LEU A C 1
ATOM 765 O O . LEU A 1 92 ? 38.130 -7.941 -72.103 1.00 56.97 92 LEU A O 1
ATOM 769 N N . ASN A 1 93 ? 37.046 -5.991 -72.063 1.00 67.19 93 ASN A N 1
ATOM 770 C CA . ASN A 1 93 ? 38.073 -5.202 -72.707 1.00 67.19 93 ASN A CA 1
ATOM 771 C C . ASN A 1 93 ? 39.166 -4.810 -71.698 1.00 67.19 93 ASN A C 1
ATOM 773 O O . ASN A 1 93 ? 38.993 -3.944 -70.838 1.00 67.19 93 ASN A O 1
ATOM 777 N N . PHE A 1 94 ? 40.341 -5.412 -71.876 1.00 64.00 94 PHE A N 1
ATOM 778 C CA . PHE A 1 94 ? 41.538 -5.207 -71.060 1.00 64.00 94 PHE A CA 1
ATOM 779 C C . PHE A 1 94 ? 41.920 -3.727 -70.859 1.00 64.00 94 PHE A C 1
ATOM 781 O O . PHE A 1 94 ? 42.361 -3.344 -69.775 1.00 64.00 94 PHE A O 1
ATOM 788 N N . ALA A 1 95 ? 41.710 -2.866 -71.863 1.00 68.00 95 ALA A N 1
ATOM 789 C CA . ALA A 1 95 ? 42.020 -1.440 -71.752 1.00 68.00 95 ALA A CA 1
ATOM 790 C C . ALA A 1 95 ? 41.114 -0.725 -70.734 1.00 68.00 95 ALA A C 1
ATOM 792 O O . ALA A 1 95 ? 41.577 0.126 -69.972 1.00 68.00 95 ALA A O 1
ATOM 793 N N . GLN A 1 96 ? 39.835 -1.100 -70.668 1.00 62.41 96 GLN A N 1
ATOM 794 C CA . GLN A 1 96 ? 38.885 -0.531 -69.711 1.00 62.41 96 GLN A CA 1
ATOM 795 C C . GLN A 1 96 ? 39.142 -1.052 -68.289 1.00 62.41 96 GLN A C 1
ATOM 797 O O . GLN A 1 96 ? 39.073 -0.276 -67.334 1.00 62.41 96 GLN A O 1
ATOM 802 N N . CYS A 1 97 ? 39.553 -2.317 -68.145 1.00 62.12 97 CYS A N 1
ATOM 803 C CA . CYS A 1 97 ? 40.066 -2.866 -66.886 1.00 62.12 97 CYS A CA 1
ATOM 804 C C . CYS A 1 97 ? 41.294 -2.090 -66.371 1.00 62.12 97 CYS A C 1
ATOM 806 O O . CYS A 1 97 ? 41.360 -1.744 -65.190 1.00 62.12 97 CYS A O 1
ATOM 808 N N . PHE A 1 98 ? 42.248 -1.766 -67.252 1.00 66.12 98 PHE A N 1
ATOM 809 C CA . PHE A 1 98 ? 43.469 -1.037 -66.895 1.00 66.12 98 PHE A CA 1
ATOM 810 C C . PHE A 1 98 ? 43.189 0.416 -66.477 1.00 66.12 98 PHE A C 1
ATOM 812 O O . PHE A 1 98 ? 43.694 0.877 -65.452 1.00 66.12 98 PHE A O 1
ATOM 819 N N . ILE A 1 99 ? 42.310 1.120 -67.203 1.00 65.94 99 ILE A N 1
ATOM 820 C CA . ILE A 1 99 ? 41.863 2.473 -66.828 1.00 65.94 99 ILE A CA 1
ATOM 821 C C . ILE A 1 99 ? 41.193 2.453 -65.451 1.00 65.94 99 ILE A C 1
ATOM 823 O O . ILE A 1 99 ? 41.446 3.345 -64.640 1.00 65.94 99 ILE A O 1
ATOM 827 N N . ARG A 1 100 ? 40.385 1.434 -65.130 1.00 61.91 100 ARG A N 1
ATOM 828 C CA . ARG A 1 100 ? 39.763 1.320 -63.802 1.00 61.91 100 ARG A CA 1
ATOM 829 C C . ARG A 1 100 ? 40.788 1.142 -62.686 1.00 61.91 100 ARG A C 1
ATOM 831 O O . ARG A 1 100 ? 40.677 1.823 -61.667 1.00 61.91 100 ARG A O 1
ATOM 838 N N . ALA A 1 101 ? 41.791 0.289 -62.886 1.00 64.50 101 ALA A N 1
ATOM 839 C CA . ALA A 1 101 ? 42.842 0.059 -61.897 1.00 64.50 101 ALA A CA 1
ATOM 840 C C . ALA A 1 101 ? 43.603 1.355 -61.551 1.00 64.50 101 ALA A C 1
ATOM 842 O O . ALA A 1 101 ? 43.851 1.628 -60.375 1.00 64.50 101 ALA A O 1
ATOM 843 N N . ILE A 1 102 ? 43.898 2.182 -62.563 1.00 66.62 102 ILE A N 1
ATOM 844 C CA . ILE A 1 102 ? 44.586 3.472 -62.397 1.00 66.62 102 ILE A CA 1
ATOM 845 C C . ILE A 1 102 ? 43.663 4.531 -61.779 1.00 66.62 102 ILE A C 1
ATOM 847 O O . ILE A 1 102 ? 44.066 5.246 -60.866 1.00 66.62 102 ILE A O 1
ATOM 851 N N . THR A 1 103 ? 42.419 4.630 -62.252 1.00 64.75 103 THR A N 1
ATOM 852 C CA . THR A 1 103 ? 41.493 5.712 -61.865 1.00 64.75 103 THR A CA 1
ATOM 853 C C . THR A 1 103 ? 40.938 5.532 -60.451 1.00 64.75 103 THR A C 1
ATOM 855 O O . THR A 1 103 ? 40.645 6.511 -59.763 1.00 64.75 103 THR A O 1
ATOM 858 N N . PHE A 1 104 ? 40.775 4.285 -60.003 1.00 62.09 104 PHE A N 1
ATOM 859 C CA . PHE A 1 104 ? 40.127 3.970 -58.730 1.00 62.09 104 PHE A CA 1
ATOM 860 C C . PHE A 1 104 ? 41.067 3.392 -57.663 1.00 62.09 104 PHE A C 1
ATOM 862 O O . PHE A 1 104 ? 40.596 3.060 -56.580 1.00 62.09 104 PHE A O 1
ATOM 869 N N . GLY A 1 105 ? 42.379 3.339 -57.924 1.00 56.44 105 GLY A N 1
ATOM 870 C CA . GLY A 1 105 ? 43.394 3.120 -56.891 1.00 56.44 105 GLY A CA 1
ATOM 871 C C . GLY A 1 105 ? 43.329 1.746 -56.218 1.00 56.44 105 GLY A C 1
ATOM 872 O O . GLY A 1 105 ? 43.247 1.670 -54.996 1.00 56.44 105 GLY A O 1
ATOM 873 N N . GLY A 1 106 ? 43.387 0.667 -57.007 1.00 57.69 106 GLY A N 1
ATOM 874 C CA . GLY A 1 106 ? 43.556 -0.698 -56.481 1.00 57.69 106 GLY A CA 1
ATOM 875 C C . GLY A 1 106 ? 42.287 -1.550 -56.349 1.00 57.69 106 GLY A C 1
ATOM 876 O O . GLY A 1 106 ? 42.330 -2.587 -55.691 1.00 57.69 106 GLY A O 1
ATOM 877 N N . ILE A 1 107 ? 41.172 -1.163 -56.976 1.00 58.41 107 ILE A N 1
ATOM 878 C CA . ILE A 1 107 ? 40.004 -2.051 -57.124 1.00 58.41 107 ILE A CA 1
ATOM 879 C C . ILE A 1 107 ? 40.368 -3.194 -58.079 1.00 58.41 107 ILE A C 1
ATOM 881 O O . ILE A 1 107 ? 40.964 -2.948 -59.131 1.00 58.41 107 ILE A O 1
ATOM 885 N N . ASN A 1 108 ? 40.009 -4.433 -57.730 1.00 58.78 108 ASN A N 1
ATOM 886 C CA . ASN A 1 108 ? 40.213 -5.587 -58.600 1.00 58.78 108 ASN A CA 1
ATOM 887 C C . ASN A 1 108 ? 39.405 -5.392 -59.901 1.00 58.78 108 ASN A C 1
ATOM 889 O O . ASN A 1 108 ? 38.180 -5.360 -59.853 1.00 58.78 108 ASN A O 1
ATOM 893 N N . PRO A 1 109 ? 40.040 -5.274 -61.077 1.00 57.75 109 PRO A N 1
ATOM 894 C CA . PRO A 1 109 ? 39.338 -4.946 -62.319 1.00 57.75 109 PRO A CA 1
ATOM 895 C C . PRO A 1 109 ? 38.384 -6.047 -62.818 1.00 57.75 109 PRO A C 1
ATOM 897 O O . PRO A 1 109 ? 37.675 -5.823 -63.796 1.00 57.75 109 PRO A O 1
ATOM 900 N N . MET A 1 110 ? 38.372 -7.217 -62.169 1.00 59.22 110 MET A N 1
ATOM 901 C CA . MET A 1 110 ? 37.516 -8.364 -62.491 1.00 59.22 11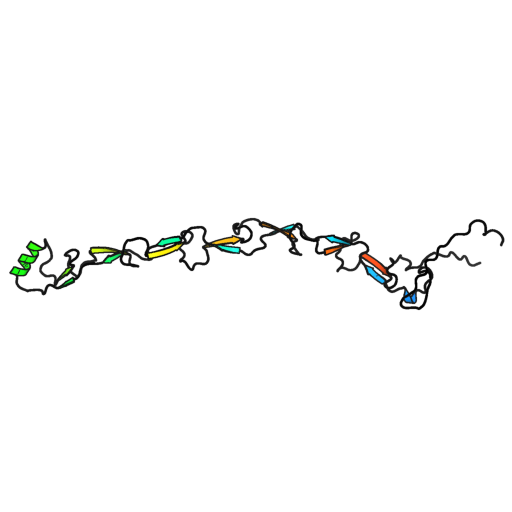0 MET A CA 1
ATOM 902 C C . MET A 1 110 ? 36.208 -8.413 -61.678 1.00 59.22 110 MET A C 1
ATOM 904 O O . MET A 1 110 ? 35.407 -9.323 -61.892 1.00 59.22 110 MET A O 1
ATOM 908 N N . THR A 1 111 ? 35.964 -7.496 -60.732 1.00 60.31 111 THR A N 1
ATOM 909 C CA . THR A 1 111 ? 34.726 -7.504 -59.934 1.00 60.31 111 THR A CA 1
ATOM 910 C C . THR A 1 111 ? 33.591 -6.743 -60.650 1.00 60.31 111 THR A C 1
ATOM 912 O O . THR A 1 111 ? 33.788 -5.602 -61.071 1.00 60.31 111 THR A O 1
ATOM 915 N N . PRO A 1 112 ? 32.386 -7.338 -60.799 1.00 64.50 112 PRO A N 1
ATOM 916 C CA . PRO A 1 112 ? 31.272 -6.784 -61.594 1.00 64.50 112 PRO A CA 1
ATOM 917 C C . PRO A 1 112 ? 30.623 -5.492 -61.058 1.00 64.50 112 PRO A C 1
ATOM 919 O O . PRO A 1 112 ? 29.567 -5.086 -61.526 1.00 64.50 112 PRO A O 1
ATOM 922 N N . GLY A 1 113 ? 31.216 -4.803 -60.089 1.00 74.44 113 GLY A N 1
ATOM 923 C CA . GLY A 1 113 ? 30.671 -3.545 -59.593 1.00 74.44 113 GLY A CA 1
ATOM 924 C C . GLY A 1 113 ? 31.233 -3.143 -58.242 1.00 74.44 113 GLY A C 1
ATOM 925 O O . GLY A 1 113 ? 31.879 -3.931 -57.545 1.00 74.44 113 GLY A O 1
ATOM 926 N N . TYR A 1 114 ? 30.939 -1.908 -57.849 1.00 81.00 114 TYR A N 1
ATOM 927 C CA . TYR A 1 114 ? 31.393 -1.335 -56.585 1.00 81.00 114 TYR A CA 1
ATOM 928 C C . TYR A 1 114 ? 30.314 -0.475 -55.924 1.00 81.00 114 TYR A C 1
ATOM 930 O O . TYR A 1 114 ? 29.382 0.018 -56.562 1.00 81.00 114 TYR A O 1
ATOM 938 N N . TRP A 1 115 ? 30.454 -0.264 -54.618 1.00 82.88 115 TRP A N 1
ATOM 939 C CA . TRP A 1 115 ? 29.594 0.637 -53.857 1.00 82.88 115 TRP A CA 1
ATOM 940 C C . TRP A 1 115 ? 30.023 2.089 -54.038 1.00 82.88 115 TRP A C 1
ATOM 942 O O . TRP A 1 115 ? 31.171 2.443 -53.758 1.00 82.88 115 TRP A O 1
ATOM 952 N N . SER A 1 116 ? 29.095 2.970 -54.422 1.00 85.19 116 SER A N 1
ATOM 953 C CA . SER A 1 116 ? 29.414 4.387 -54.640 1.00 85.19 116 SER A CA 1
ATOM 954 C C . SER A 1 116 ? 29.912 5.114 -53.379 1.00 85.19 116 SER A C 1
ATOM 956 O O . SER A 1 116 ? 30.601 6.121 -53.508 1.00 85.19 116 SER A O 1
ATOM 958 N N . CYS A 1 117 ? 29.592 4.615 -52.171 1.00 85.50 117 CYS A N 1
ATOM 959 C CA . CYS A 1 117 ? 29.994 5.242 -50.899 1.00 85.50 117 CYS A CA 1
ATOM 960 C C . CYS A 1 117 ? 31.498 5.162 -50.626 1.00 85.50 117 CYS A C 1
ATOM 962 O O . CYS A 1 117 ? 32.084 6.100 -50.100 1.00 85.50 117 CYS A O 1
ATOM 964 N N . CYS A 1 118 ? 32.117 4.023 -50.934 1.00 85.31 118 CYS A N 1
ATOM 965 C CA . CYS A 1 118 ? 33.463 3.692 -50.463 1.00 85.31 118 CYS A CA 1
ATOM 966 C C . CYS A 1 118 ? 34.344 3.062 -51.534 1.00 85.31 118 CYS A C 1
ATOM 968 O O . CYS A 1 118 ? 35.503 2.759 -51.261 1.00 85.31 118 CYS A O 1
ATOM 970 N N . ARG A 1 119 ? 33.787 2.849 -52.733 1.00 81.38 119 ARG A N 1
ATOM 971 C CA . ARG A 1 119 ? 34.459 2.247 -53.885 1.00 81.38 119 ARG A CA 1
ATOM 972 C C . ARG A 1 119 ? 35.016 0.843 -53.617 1.00 81.38 119 ARG A C 1
ATOM 974 O O . ARG A 1 119 ? 35.936 0.411 -54.296 1.00 81.38 119 ARG A O 1
ATOM 981 N N . LYS A 1 120 ? 34.458 0.124 -52.642 1.00 82.62 120 LYS A N 1
ATOM 982 C CA . LYS A 1 120 ? 34.748 -1.297 -52.420 1.00 82.62 120 LYS A CA 1
ATOM 983 C C . LYS A 1 120 ? 33.841 -2.168 -53.285 1.00 82.62 120 LYS A C 1
ATOM 985 O O . LYS A 1 120 ? 32.745 -1.741 -53.654 1.00 82.62 120 LYS A O 1
ATOM 990 N N . ASP A 1 121 ? 34.284 -3.394 -53.547 1.00 82.25 121 ASP A N 1
ATOM 991 C CA . ASP A 1 121 ? 33.542 -4.398 -54.316 1.00 82.25 121 ASP A CA 1
ATOM 992 C C . ASP A 1 121 ? 32.143 -4.659 -53.734 1.00 82.25 121 ASP A C 1
ATOM 994 O O . ASP A 1 121 ? 31.934 -4.539 -52.521 1.00 82.25 121 ASP A O 1
ATOM 998 N N . LEU A 1 122 ? 31.180 -5.065 -54.570 1.00 81.81 122 LEU A N 1
ATOM 999 C CA . LEU A 1 122 ? 29.800 -5.327 -54.123 1.00 81.81 122 LEU A CA 1
ATOM 1000 C C . LEU A 1 122 ? 29.688 -6.415 -53.042 1.00 81.81 122 LEU A C 1
ATOM 1002 O O . LEU A 1 122 ? 28.773 -6.358 -52.225 1.00 81.81 122 LEU A O 1
ATOM 1006 N N . SER A 1 123 ? 30.637 -7.354 -52.989 1.00 82.06 123 SER A N 1
ATOM 1007 C CA . SER A 1 123 ? 30.730 -8.403 -51.964 1.00 82.06 123 SER A CA 1
ATOM 1008 C C . SER A 1 123 ? 31.347 -7.939 -50.639 1.00 82.06 123 SER A C 1
ATOM 1010 O O . SER A 1 123 ? 31.456 -8.729 -49.703 1.00 82.06 123 SER A O 1
ATOM 1012 N N . SER A 1 124 ? 31.803 -6.688 -50.548 1.00 84.56 124 SER A N 1
ATOM 1013 C CA . SER A 1 124 ? 32.414 -6.160 -49.331 1.00 84.56 124 SER A CA 1
ATOM 1014 C C . SER A 1 124 ? 31.379 -5.849 -48.249 1.00 84.56 124 SER A C 1
ATOM 1016 O O . SER A 1 124 ? 30.264 -5.401 -48.527 1.00 84.56 124 SER A O 1
ATOM 1018 N N . ASN A 1 125 ? 31.784 -6.018 -46.987 1.00 86.62 125 ASN A N 1
ATOM 1019 C CA . ASN A 1 125 ? 31.005 -5.560 -45.838 1.00 86.62 125 ASN A CA 1
ATOM 1020 C C . ASN A 1 125 ? 30.772 -4.041 -45.898 1.00 86.62 125 ASN A C 1
ATOM 1022 O O . ASN A 1 125 ? 31.601 -3.301 -46.437 1.00 86.62 125 ASN A O 1
ATOM 1026 N N . GLY A 1 126 ? 29.660 -3.593 -45.306 1.00 87.81 126 GLY A N 1
ATOM 1027 C CA . GLY A 1 126 ? 29.242 -2.190 -45.288 1.00 87.81 126 GLY A CA 1
ATOM 1028 C C . GLY A 1 126 ? 30.348 -1.199 -44.907 1.00 87.81 126 GLY A C 1
ATOM 1029 O O . GLY A 1 126 ? 31.205 -1.479 -44.066 1.00 87.81 126 GLY A O 1
ATOM 1030 N N . CYS A 1 127 ? 30.326 -0.029 -45.544 1.00 88.94 127 CYS A N 1
ATOM 1031 C CA . CYS A 1 127 ? 31.301 1.041 -45.351 1.00 88.94 127 CYS A CA 1
ATOM 1032 C C . CYS A 1 127 ? 30.984 1.970 -44.167 1.00 88.94 127 CYS A C 1
ATOM 1034 O O . CYS A 1 127 ? 31.879 2.667 -43.695 1.00 88.94 127 CYS A O 1
ATOM 1036 N N . GLU A 1 128 ? 29.748 1.957 -43.667 1.00 91.06 128 GLU A N 1
ATOM 1037 C CA . GLU A 1 128 ? 29.268 2.821 -42.589 1.00 91.06 128 GLU A CA 1
ATOM 1038 C C . GLU A 1 128 ? 28.680 1.992 -41.444 1.00 91.06 128 GLU A C 1
ATOM 1040 O O . GLU A 1 128 ? 27.926 1.044 -41.669 1.00 91.06 128 GLU A O 1
ATOM 1045 N N . LYS A 1 129 ? 29.032 2.341 -40.204 1.00 89.88 129 LYS A N 1
ATOM 1046 C CA . LYS A 1 129 ? 28.545 1.671 -38.996 1.00 89.88 129 LYS A CA 1
ATOM 1047 C C . LYS A 1 129 ? 27.271 2.359 -38.513 1.00 89.88 129 LYS A C 1
ATOM 1049 O O . LYS A 1 129 ? 27.308 3.531 -38.165 1.00 89.88 129 LYS A O 1
ATOM 1054 N N . VAL A 1 130 ? 26.175 1.613 -38.426 1.00 89.31 130 VAL A N 1
ATOM 1055 C CA . VAL A 1 130 ? 24.871 2.118 -37.974 1.00 89.31 130 VAL A CA 1
ATOM 1056 C C . VAL A 1 130 ? 24.253 1.204 -36.922 1.00 89.31 130 VAL A C 1
ATOM 1058 O O . VAL A 1 130 ? 24.667 0.055 -36.750 1.00 89.31 130 VAL A O 1
ATOM 1061 N N . ARG A 1 131 ? 23.236 1.689 -36.205 1.00 88.38 131 ARG A N 1
ATOM 1062 C CA . ARG A 1 131 ? 22.438 0.855 -35.298 1.00 88.38 131 ARG A CA 1
ATOM 1063 C C . ARG A 1 131 ? 21.428 0.029 -36.079 1.00 88.38 131 ARG A C 1
ATOM 1065 O O . ARG A 1 131 ? 20.682 0.572 -36.886 1.00 88.38 131 ARG A O 1
ATOM 1072 N N . SER A 1 132 ? 21.339 -1.264 -35.781 1.00 86.81 132 SER A N 1
ATOM 1073 C CA . SER A 1 132 ? 20.370 -2.166 -36.422 1.00 86.81 132 SER A CA 1
ATOM 1074 C C . SER A 1 132 ? 18.906 -1.740 -36.238 1.00 86.81 132 SER A C 1
ATOM 1076 O O . SER A 1 132 ? 18.095 -2.023 -37.114 1.00 86.81 132 SER A O 1
ATOM 1078 N N . CYS A 1 133 ? 18.559 -1.028 -35.154 1.00 86.00 133 CYS A N 1
ATOM 1079 C CA . CYS A 1 133 ? 17.174 -0.607 -34.897 1.00 86.00 133 CYS A CA 1
ATOM 1080 C C . CYS A 1 133 ? 16.655 0.481 -35.845 1.00 86.00 133 CYS A C 1
ATOM 1082 O O . CYS A 1 133 ? 15.478 0.480 -36.187 1.00 86.00 133 CYS A O 1
ATOM 1084 N N . CYS A 1 134 ? 17.499 1.445 -36.218 1.00 85.94 134 CYS A N 1
ATOM 1085 C CA . CYS A 1 134 ? 17.059 2.674 -36.888 1.00 85.94 134 CYS A CA 1
ATOM 1086 C C . CYS A 1 134 ? 17.981 3.124 -38.023 1.00 85.94 134 CYS A C 1
ATOM 1088 O O . CYS A 1 134 ? 17.715 4.152 -38.641 1.00 85.94 134 CYS A O 1
ATOM 1090 N N . GLN A 1 135 ? 19.057 2.373 -38.277 1.00 84.31 135 GLN A N 1
ATOM 1091 C CA . GLN A 1 135 ? 20.078 2.654 -39.287 1.00 84.31 135 GLN A CA 1
ATOM 1092 C C . GLN A 1 135 ? 20.692 4.059 -39.163 1.00 84.31 135 GLN A C 1
ATOM 1094 O O . GLN A 1 135 ? 21.151 4.635 -40.143 1.00 84.31 135 GLN A O 1
ATOM 1099 N N . LYS A 1 136 ? 20.709 4.606 -37.944 1.00 80.56 136 LYS A N 1
ATOM 1100 C CA . LYS A 1 136 ? 21.309 5.895 -37.583 1.00 80.56 136 LYS A CA 1
ATOM 1101 C C . LYS A 1 136 ? 22.077 5.741 -36.276 1.00 80.56 136 LYS A C 1
ATOM 1103 O O . LYS A 1 136 ? 21.788 4.827 -35.507 1.00 80.56 136 LYS A O 1
ATOM 1108 N N . ASP A 1 137 ? 23.031 6.628 -36.021 1.00 75.25 137 ASP A N 1
ATOM 1109 C CA . ASP A 1 137 ? 23.801 6.649 -34.763 1.00 75.25 137 ASP A CA 1
ATOM 1110 C C . ASP A 1 137 ? 23.458 7.861 -33.873 1.00 75.25 137 ASP A C 1
ATOM 1112 O O . ASP A 1 137 ? 24.187 8.207 -32.949 1.00 75.25 137 ASP A O 1
ATOM 1116 N N . ASP A 1 138 ? 22.319 8.506 -34.147 1.00 77.56 138 ASP A N 1
ATOM 1117 C CA . ASP A 1 138 ? 21.820 9.673 -33.410 1.00 77.56 138 ASP A CA 1
ATOM 1118 C C . ASP A 1 138 ? 21.287 9.309 -32.002 1.00 77.56 138 ASP A C 1
ATOM 1120 O O . ASP A 1 138 ? 21.450 8.188 -31.512 1.00 77.56 138 ASP A O 1
ATOM 1124 N N . LYS A 1 139 ? 20.606 10.262 -31.338 1.00 76.62 139 LYS A N 1
ATOM 1125 C CA . LYS A 1 139 ? 19.881 10.049 -30.066 1.00 76.62 139 LYS A CA 1
ATOM 1126 C C . LYS A 1 139 ? 19.030 8.767 -30.146 1.00 76.62 139 LYS A C 1
ATOM 1128 O O . LYS A 1 139 ? 18.402 8.513 -31.172 1.00 76.62 139 LYS A O 1
ATOM 1133 N N . GLY A 1 140 ? 19.035 7.960 -29.080 1.00 82.44 140 GLY A N 1
ATOM 1134 C CA . GLY A 1 140 ? 18.457 6.609 -29.058 1.00 82.44 140 GLY A CA 1
ATOM 1135 C C . GLY A 1 140 ? 17.061 6.488 -29.691 1.00 82.44 140 GLY A C 1
ATOM 1136 O O . GLY A 1 140 ? 16.201 7.339 -29.476 1.00 82.44 140 GLY A O 1
ATOM 1137 N N . CYS A 1 141 ? 16.830 5.411 -30.451 1.00 86.44 141 CYS A N 1
ATOM 1138 C CA . CYS A 1 141 ? 15.577 5.104 -31.153 1.00 86.44 141 CYS A CA 1
ATOM 1139 C C . CYS A 1 141 ? 14.450 4.538 -30.247 1.00 86.44 141 CYS A C 1
ATOM 1141 O O . CYS A 1 141 ? 13.360 4.239 -30.729 1.00 86.44 141 CYS A O 1
ATOM 1143 N N . SER A 1 142 ? 14.683 4.326 -28.948 1.00 88.81 142 SER A N 1
ATOM 1144 C CA . SER A 1 142 ? 13.706 3.774 -27.988 1.00 88.81 142 SER A CA 1
ATOM 1145 C C . SER A 1 142 ? 13.915 4.315 -26.574 1.00 88.81 142 SER A C 1
ATOM 1147 O O . SER A 1 142 ? 14.939 4.924 -26.300 1.00 88.81 142 SER A O 1
ATOM 1149 N N . ASN A 1 143 ? 12.967 4.077 -25.661 1.00 89.69 143 ASN A N 1
ATOM 1150 C CA . ASN A 1 143 ? 13.054 4.517 -24.263 1.00 89.69 143 ASN A CA 1
ATOM 1151 C C . ASN A 1 143 ? 13.026 3.333 -23.289 1.00 89.69 143 ASN A C 1
ATOM 1153 O O . ASN A 1 143 ? 12.273 2.377 -23.498 1.00 89.69 143 ASN A O 1
ATOM 1157 N N . ARG A 1 144 ? 13.798 3.430 -22.203 1.00 89.75 144 ARG A N 1
ATOM 1158 C CA . ARG A 1 144 ? 13.764 2.492 -21.067 1.00 89.75 144 ARG A CA 1
ATOM 1159 C C . ARG A 1 144 ? 13.969 3.206 -19.737 1.00 89.75 144 ARG A C 1
ATOM 1161 O O . ARG A 1 144 ? 14.483 4.320 -19.704 1.00 89.75 144 ARG A O 1
ATOM 1168 N N . TYR A 1 145 ? 13.587 2.553 -18.648 1.00 90.06 145 TYR A N 1
ATOM 1169 C CA . TYR A 1 145 ? 13.872 3.015 -17.291 1.00 90.06 145 TYR A CA 1
ATOM 1170 C C . TYR A 1 145 ? 15.271 2.581 -16.858 1.00 90.06 145 TYR A C 1
ATOM 1172 O O . TYR A 1 145 ? 15.556 1.384 -16.865 1.00 90.06 145 TYR A O 1
ATOM 1180 N N . LYS A 1 146 ? 16.115 3.526 -16.419 1.00 89.00 146 LYS A N 1
ATOM 1181 C CA . LYS A 1 146 ? 17.496 3.227 -15.986 1.00 89.00 146 LYS A CA 1
ATOM 1182 C C . LYS A 1 146 ? 17.576 2.218 -14.837 1.00 89.00 146 LYS A C 1
ATOM 1184 O O . LYS A 1 146 ? 18.514 1.433 -14.795 1.00 89.00 146 LYS A O 1
ATOM 1189 N N . CYS A 1 147 ? 16.571 2.181 -13.956 1.00 88.25 147 CYS A N 1
ATOM 1190 C CA . CYS A 1 147 ? 16.590 1.297 -12.786 1.00 88.25 147 CYS A CA 1
ATOM 1191 C C . CYS A 1 147 ? 16.555 -0.199 -13.130 1.00 88.25 147 CYS A C 1
ATOM 1193 O O . CYS A 1 147 ? 16.931 -1.028 -12.306 1.00 88.25 147 CYS A O 1
ATOM 1195 N N . CYS A 1 148 ? 16.024 -0.578 -14.297 1.00 85.69 148 CYS A N 1
ATOM 1196 C CA . CYS A 1 148 ? 15.766 -1.987 -14.616 1.00 85.69 148 CYS A CA 1
ATOM 1197 C C . CYS A 1 148 ? 15.895 -2.345 -16.092 1.00 85.69 148 CYS A C 1
ATOM 1199 O O . CYS A 1 148 ? 15.495 -3.441 -16.482 1.00 85.69 148 CYS A O 1
ATOM 1201 N N . ASP A 1 149 ? 16.344 -1.403 -16.921 1.00 83.44 149 ASP A N 1
ATOM 1202 C CA . ASP A 1 149 ? 16.329 -1.495 -18.380 1.00 83.44 149 ASP A CA 1
ATOM 1203 C C . ASP A 1 149 ? 14.952 -1.845 -18.983 1.00 83.44 149 ASP A C 1
ATOM 1205 O O . ASP A 1 149 ? 14.835 -2.228 -20.148 1.00 83.44 149 ASP A O 1
ATOM 1209 N N . GLY A 1 150 ? 13.882 -1.688 -18.199 1.00 81.25 150 GLY A N 1
ATOM 1210 C CA . GLY A 1 150 ? 12.525 -2.032 -18.591 1.00 81.25 150 GLY A CA 1
ATOM 1211 C C . GLY A 1 150 ? 11.967 -1.053 -19.618 1.00 81.25 150 GLY A C 1
ATOM 1212 O O . GLY A 1 150 ? 12.166 0.158 -19.517 1.00 81.25 150 GLY A O 1
ATOM 1213 N N . ALA A 1 151 ? 11.215 -1.573 -20.588 1.00 82.00 151 ALA A N 1
ATOM 1214 C CA . ALA A 1 151 ? 10.488 -0.758 -21.557 1.00 82.00 151 ALA A CA 1
ATOM 1215 C C . ALA A 1 151 ? 9.409 0.118 -20.886 1.00 82.00 151 ALA A C 1
ATOM 1217 O O . ALA A 1 151 ? 8.992 -0.135 -19.755 1.00 82.00 151 ALA A O 1
ATOM 1218 N N . LEU A 1 152 ? 8.892 1.107 -21.623 1.00 77.38 152 LEU A N 1
ATOM 1219 C CA . LEU A 1 152 ? 7.869 2.068 -21.169 1.00 77.38 152 LEU A CA 1
ATOM 1220 C C . LEU A 1 152 ? 6.631 1.434 -20.503 1.00 77.38 152 LEU A C 1
ATOM 1222 O O . LEU A 1 152 ? 6.039 2.035 -19.614 1.00 77.38 152 LEU A O 1
ATOM 1226 N N . HIS A 1 153 ? 6.240 0.220 -20.900 1.00 77.62 153 HIS A N 1
ATOM 1227 C CA . HIS A 1 153 ? 5.069 -0.474 -20.346 1.00 77.62 153 HIS A CA 1
ATOM 1228 C C . HIS A 1 153 ? 5.365 -1.299 -19.082 1.00 77.62 153 HIS A C 1
ATOM 1230 O O . HIS A 1 153 ? 4.473 -1.964 -18.547 1.00 77.62 153 HIS A O 1
ATOM 1236 N N . HIS A 1 154 ? 6.605 -1.289 -18.587 1.00 80.88 154 HIS A N 1
ATOM 1237 C CA . HIS A 1 154 ? 6.962 -2.005 -17.371 1.00 80.88 154 HIS A CA 1
ATOM 1238 C C . HIS A 1 154 ? 6.348 -1.307 -16.149 1.00 80.88 154 HIS A C 1
ATOM 1240 O O . HIS A 1 154 ? 6.579 -0.123 -15.924 1.00 80.88 154 HIS A O 1
ATOM 1246 N N . LYS A 1 155 ? 5.587 -2.043 -15.326 1.00 81.00 155 LYS A N 1
ATOM 1247 C CA . LYS A 1 155 ? 4.797 -1.496 -14.199 1.00 81.00 155 LYS A CA 1
ATOM 1248 C C . LYS A 1 155 ? 5.627 -0.919 -13.036 1.00 81.00 155 LYS A C 1
ATOM 1250 O O . LYS A 1 155 ? 5.036 -0.461 -12.069 1.00 81.00 155 LYS A O 1
ATOM 1255 N N . GLY A 1 156 ? 6.956 -0.982 -13.092 1.00 85.75 156 GLY A N 1
ATOM 1256 C CA . GLY A 1 156 ? 7.867 -0.556 -12.024 1.00 85.75 156 GLY A CA 1
ATOM 1257 C C . GLY A 1 156 ? 8.799 -1.679 -11.570 1.00 85.75 156 GLY A C 1
ATOM 1258 O O . GLY A 1 156 ? 8.391 -2.846 -11.516 1.00 85.75 156 GLY A O 1
ATOM 1259 N N . CYS A 1 157 ? 10.050 -1.317 -11.287 1.00 88.31 157 CYS A N 1
ATOM 1260 C CA . CYS A 1 157 ? 11.123 -2.198 -10.818 1.00 88.31 157 CYS A CA 1
ATOM 1261 C C . CYS A 1 157 ? 11.111 -2.396 -9.293 1.00 88.31 157 CYS A C 1
ATOM 1263 O O . CYS A 1 157 ? 11.529 -3.444 -8.805 1.00 88.31 157 CYS A O 1
ATOM 1265 N N . GLU A 1 158 ? 10.550 -1.442 -8.549 1.00 90.12 158 GLU A N 1
ATOM 1266 C CA . GLU A 1 158 ? 10.588 -1.415 -7.088 1.00 90.12 158 GLU A CA 1
ATOM 1267 C C . GLU A 1 158 ? 9.190 -1.213 -6.484 1.00 90.12 158 GLU A C 1
ATOM 1269 O O . GLU A 1 158 ? 8.225 -0.953 -7.207 1.00 90.12 158 GLU A O 1
ATOM 1274 N N . LYS A 1 159 ? 9.040 -1.409 -5.165 1.00 90.25 159 LYS A N 1
ATOM 1275 C CA . LYS A 1 159 ? 7.757 -1.293 -4.451 1.00 90.25 159 LYS A CA 1
ATOM 1276 C C . LYS A 1 159 ? 7.839 -0.298 -3.298 1.00 90.25 159 LYS A C 1
ATOM 1278 O O . LYS A 1 159 ? 8.714 -0.434 -2.445 1.00 90.25 159 LYS A O 1
ATOM 1283 N N . ARG A 1 160 ? 6.856 0.597 -3.218 1.00 91.12 160 ARG A N 1
ATOM 1284 C CA . ARG A 1 160 ? 6.694 1.570 -2.127 1.00 91.12 160 ARG A CA 1
ATOM 1285 C C . ARG A 1 160 ? 5.264 1.606 -1.604 1.00 91.12 160 ARG A C 1
ATOM 1287 O O . ARG A 1 160 ? 4.331 1.193 -2.297 1.00 91.12 160 ARG A O 1
ATOM 1294 N N . TYR A 1 161 ? 5.082 2.087 -0.383 1.00 90.31 161 TYR A N 1
ATOM 1295 C CA . TYR A 1 161 ? 3.769 2.290 0.213 1.00 90.31 161 TYR A CA 1
ATOM 1296 C C . TYR A 1 161 ? 3.179 3.623 -0.227 1.00 90.31 161 TYR A C 1
ATOM 1298 O O . TYR A 1 161 ? 3.699 4.677 0.119 1.00 90.31 161 TYR A O 1
ATOM 1306 N N . ARG A 1 162 ? 2.012 3.596 -0.876 1.00 87.56 162 ARG A N 1
ATOM 1307 C CA . ARG A 1 162 ? 1.324 4.817 -1.336 1.00 87.56 162 ARG A CA 1
ATOM 1308 C C . ARG A 1 162 ? 0.975 5.804 -0.208 1.00 87.56 162 ARG A C 1
ATOM 1310 O O . ARG A 1 162 ? 0.667 6.953 -0.480 1.00 87.56 162 ARG A O 1
ATOM 1317 N N . CYS A 1 163 ? 0.947 5.380 1.063 1.00 86.12 163 CYS A N 1
ATOM 1318 C CA . CYS A 1 163 ? 0.630 6.301 2.168 1.00 86.12 163 CYS A CA 1
ATOM 1319 C C . CYS A 1 163 ? 1.718 7.349 2.429 1.00 86.12 163 CYS A C 1
ATOM 1321 O O . CYS A 1 163 ? 1.393 8.421 2.926 1.00 86.12 163 CYS A O 1
ATOM 1323 N N . CYS A 1 164 ? 2.984 7.022 2.175 1.00 87.56 164 CYS A N 1
ATOM 1324 C CA . CYS A 1 164 ? 4.123 7.834 2.608 1.00 87.56 164 CYS A CA 1
ATOM 1325 C C . CYS A 1 164 ? 5.333 7.724 1.673 1.00 87.56 164 CYS A C 1
ATOM 1327 O O . CYS A 1 164 ? 6.406 8.187 2.028 1.00 87.56 164 CYS A O 1
ATOM 1329 N N . ASP A 1 165 ? 5.173 7.055 0.528 1.00 85.75 165 ASP A N 1
ATOM 1330 C CA . ASP A 1 165 ? 6.217 6.758 -0.459 1.00 85.75 165 ASP A CA 1
ATOM 1331 C C . ASP A 1 165 ? 7.446 6.007 0.080 1.00 85.75 165 ASP A C 1
ATOM 1333 O O . ASP A 1 165 ? 8.458 5.881 -0.604 1.00 85.75 165 ASP A O 1
ATOM 1337 N N . GLU A 1 166 ? 7.325 5.422 1.270 1.00 89.44 166 GLU A N 1
ATOM 1338 C CA . GLU A 1 166 ? 8.372 4.623 1.901 1.00 89.44 166 GLU A CA 1
ATOM 1339 C C . GLU A 1 166 ? 8.539 3.254 1.242 1.00 89.44 166 GLU A C 1
ATOM 1341 O O . GLU A 1 166 ? 7.587 2.661 0.720 1.00 89.44 166 GLU A O 1
ATOM 1346 N N . PHE A 1 167 ? 9.749 2.707 1.330 1.00 87.50 167 PHE A N 1
ATOM 1347 C CA . PHE A 1 167 ? 10.081 1.394 0.789 1.00 87.50 167 PHE A CA 1
ATOM 1348 C C . PHE A 1 167 ? 9.305 0.266 1.479 1.00 87.50 167 PHE A C 1
ATOM 1350 O O . PHE A 1 167 ? 8.877 0.368 2.628 1.00 87.50 167 PHE A O 1
ATOM 1357 N N . ARG A 1 168 ? 9.180 -0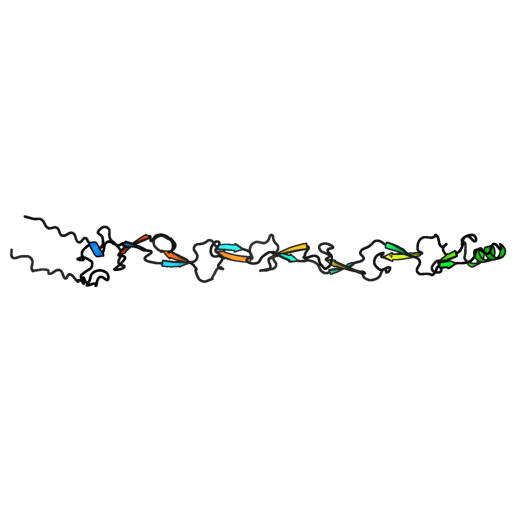.882 0.801 1.00 83.75 168 ARG A N 1
ATOM 1358 C CA . ARG A 1 168 ? 8.503 -2.075 1.349 1.00 83.75 168 ARG A CA 1
ATOM 1359 C C . ARG A 1 168 ? 9.043 -2.524 2.717 1.00 83.75 168 ARG A C 1
ATOM 1361 O O . ARG A 1 168 ? 8.297 -3.127 3.488 1.00 83.75 168 ARG A O 1
ATOM 1368 N N . THR A 1 169 ? 10.325 -2.291 2.982 1.00 83.50 169 THR A N 1
ATOM 1369 C CA . THR A 1 169 ? 11.015 -2.669 4.224 1.00 83.50 169 THR A CA 1
ATOM 1370 C C . THR A 1 169 ? 10.855 -1.650 5.348 1.00 83.50 169 THR A C 1
ATOM 1372 O O . THR A 1 169 ? 11.279 -1.926 6.470 1.00 83.50 169 THR A O 1
ATOM 1375 N N . SER A 1 170 ? 10.270 -0.485 5.072 1.00 86.38 170 SER A N 1
ATOM 1376 C CA . SER A 1 170 ? 10.040 0.538 6.083 1.00 86.38 170 SER A CA 1
ATOM 1377 C C . SER A 1 17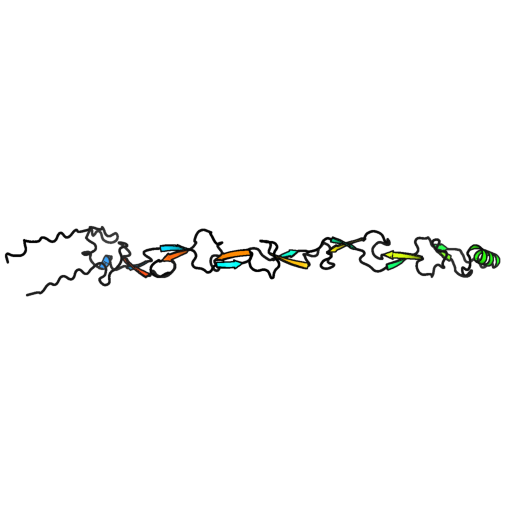0 ? 8.995 0.080 7.104 1.00 86.38 170 SER A C 1
ATOM 1379 O O . SER A 1 170 ? 8.128 -0.756 6.834 1.00 86.38 170 SER A O 1
ATOM 1381 N N . LYS A 1 171 ? 9.109 0.617 8.322 1.00 86.19 171 LYS A N 1
ATOM 1382 C CA . LYS A 1 171 ? 8.094 0.448 9.368 1.00 86.19 171 LYS A CA 1
ATOM 1383 C C . LYS A 1 171 ? 6.820 1.197 8.961 1.00 86.19 171 LYS A C 1
ATOM 1385 O O . LYS A 1 171 ? 6.902 2.178 8.229 1.00 86.19 171 LYS A O 1
ATOM 1390 N N . GLY A 1 172 ? 5.671 0.763 9.488 1.00 85.75 172 GLY A N 1
ATOM 1391 C CA . GLY A 1 172 ? 4.372 1.385 9.207 1.00 85.75 172 GLY A CA 1
ATOM 1392 C C . GLY A 1 172 ? 4.364 2.915 9.360 1.00 85.75 172 GLY A C 1
ATOM 1393 O O . GLY A 1 172 ? 5.074 3.474 10.191 1.00 85.75 172 GLY A O 1
ATOM 1394 N N . CYS A 1 173 ? 3.535 3.591 8.566 1.00 89.25 173 CYS A N 1
ATOM 1395 C CA . CYS A 1 173 ? 3.429 5.054 8.540 1.00 89.25 173 CYS A CA 1
ATOM 1396 C C . CYS A 1 173 ? 2.358 5.599 9.504 1.00 89.25 173 CYS A C 1
ATOM 1398 O O . CYS A 1 173 ? 2.339 6.792 9.795 1.00 89.25 173 CYS A O 1
ATOM 1400 N N . GLN A 1 174 ? 1.432 4.754 9.971 1.00 89.19 174 GLN A N 1
ATOM 1401 C CA . GLN A 1 174 ? 0.288 5.171 10.784 1.00 89.19 174 GLN A CA 1
ATOM 1402 C C . GLN A 1 174 ? -0.005 4.174 11.901 1.00 89.19 174 GLN A C 1
ATOM 1404 O O . GLN A 1 174 ? 0.054 2.961 11.698 1.00 89.19 174 GLN A O 1
ATOM 1409 N N . TYR A 1 175 ? -0.364 4.691 13.074 1.00 91.25 175 TYR A N 1
ATOM 1410 C CA . TYR A 1 175 ? -0.859 3.879 14.179 1.00 91.25 175 TYR A CA 1
ATOM 1411 C C . TYR A 1 175 ? -2.355 3.616 14.010 1.00 91.25 175 TYR A C 1
ATOM 1413 O O . TYR A 1 175 ? -3.151 4.556 13.937 1.00 91.25 175 TYR A O 1
ATOM 1421 N N . ILE A 1 176 ? -2.729 2.340 13.989 1.00 91.00 176 ILE A N 1
ATOM 1422 C CA . ILE A 1 176 ? -4.122 1.897 14.021 1.00 91.00 176 ILE A CA 1
ATOM 1423 C C . ILE A 1 176 ? -4.336 0.883 15.137 1.00 91.00 176 ILE A C 1
ATOM 1425 O O . ILE A 1 176 ? -3.406 0.205 15.566 1.00 91.00 176 ILE A O 1
ATOM 1429 N N . TYR A 1 177 ? -5.580 0.729 15.559 1.00 91.56 177 TYR A N 1
ATOM 1430 C CA . TYR A 1 177 ? -5.986 -0.361 16.433 1.00 91.56 177 TYR A CA 1
ATOM 1431 C C . TYR A 1 177 ? -6.077 -1.678 15.651 1.00 91.56 177 TYR A C 1
ATOM 1433 O O . TYR A 1 177 ? -6.715 -1.741 14.597 1.00 91.56 177 TYR A O 1
ATOM 1441 N N . ASP A 1 178 ? -5.431 -2.734 16.149 1.00 87.94 178 ASP A N 1
ATOM 1442 C CA . ASP A 1 178 ? -5.224 -3.982 15.401 1.00 87.94 178 ASP A CA 1
ATOM 1443 C C . ASP A 1 178 ? -6.512 -4.693 14.956 1.00 87.94 178 ASP A C 1
ATOM 1445 O O . ASP A 1 178 ? -6.544 -5.222 13.843 1.00 87.94 178 ASP A O 1
ATOM 1449 N N . VAL A 1 179 ? -7.580 -4.661 15.753 1.00 86.12 179 VAL A N 1
ATOM 1450 C CA . VAL A 1 179 ? -8.853 -5.312 15.414 1.00 86.12 179 VAL A CA 1
ATOM 1451 C C . VAL A 1 179 ? -9.833 -4.363 14.732 1.00 86.12 179 VAL A C 1
ATOM 1453 O O . VAL A 1 179 ? -10.335 -4.696 13.662 1.00 86.12 179 VAL A O 1
ATOM 1456 N N . CYS A 1 180 ? -10.104 -3.180 15.294 1.00 88.25 180 CYS A N 1
ATOM 1457 C CA . CYS A 1 180 ? -11.119 -2.278 14.729 1.00 88.25 180 CYS A CA 1
ATOM 1458 C C . CYS A 1 180 ? -10.624 -1.431 13.549 1.00 88.25 180 CYS A C 1
ATOM 1460 O O . CYS A 1 180 ? -11.435 -0.800 12.881 1.00 88.25 180 CYS A O 1
ATOM 1462 N N . LYS A 1 181 ? -9.311 -1.414 13.284 1.00 88.62 181 LYS A N 1
ATOM 1463 C CA . LYS A 1 181 ? -8.656 -0.688 12.181 1.00 88.62 181 LYS A CA 1
ATOM 1464 C C . LYS A 1 181 ? -8.838 0.836 12.178 1.00 88.62 181 LYS A C 1
ATOM 1466 O O . LYS A 1 181 ? -8.361 1.489 11.254 1.00 88.62 181 LYS A O 1
ATOM 1471 N N . HIS A 1 182 ? -9.442 1.406 13.219 1.00 90.44 182 HIS A N 1
ATOM 1472 C CA . HIS A 1 182 ? -9.496 2.851 13.426 1.00 90.44 182 HIS A CA 1
ATOM 1473 C C . HIS A 1 182 ? -8.106 3.427 13.694 1.00 90.44 182 HIS A C 1
ATOM 1475 O O . HIS A 1 182 ? -7.251 2.774 14.304 1.00 90.44 182 HIS A O 1
ATOM 1481 N N . LYS A 1 183 ? -7.884 4.666 13.258 1.00 89.94 183 LYS A N 1
ATOM 1482 C CA . LYS A 1 183 ? -6.633 5.394 13.491 1.00 89.94 183 LYS A CA 1
ATOM 1483 C C . LYS A 1 183 ? -6.516 5.832 14.947 1.00 89.94 183 LYS A C 1
ATOM 1485 O O . LYS A 1 183 ? -7.508 6.079 15.636 1.00 89.94 183 LYS A O 1
ATOM 1490 N N . ALA A 1 184 ? -5.281 5.985 15.413 1.00 88.12 184 ALA A N 1
ATOM 1491 C CA . ALA A 1 184 ? -5.021 6.628 16.694 1.00 88.12 184 ALA A CA 1
ATOM 1492 C C . ALA A 1 184 ? -5.649 8.038 16.718 1.00 88.12 184 ALA A C 1
ATOM 1494 O O . ALA A 1 184 ? -5.417 8.842 15.818 1.00 88.12 184 ALA A O 1
ATOM 1495 N N . GLY A 1 185 ? -6.459 8.320 17.741 1.00 85.88 185 GLY A N 1
ATOM 1496 C CA . GLY A 1 185 ? -7.192 9.584 17.887 1.00 85.88 185 GLY A CA 1
ATOM 1497 C C . GLY A 1 185 ? -8.604 9.602 17.285 1.00 85.88 185 GLY A C 1
ATOM 1498 O O . GLY A 1 185 ? -9.353 10.534 17.562 1.00 85.88 185 GLY A O 1
ATOM 1499 N N . GLU A 1 186 ? -9.009 8.583 16.519 1.00 90.12 186 GLU A N 1
ATOM 1500 C CA . GLU A 1 186 ? -10.399 8.457 16.061 1.00 90.12 186 GLU A CA 1
ATOM 1501 C C . GLU A 1 186 ? -11.354 8.090 17.202 1.00 90.12 186 GLU A C 1
ATOM 1503 O O . GLU A 1 186 ? -10.953 7.565 18.249 1.00 90.12 186 GLU A O 1
ATOM 1508 N N . GLN A 1 187 ? -12.647 8.350 16.976 1.00 90.31 187 GLN A N 1
ATOM 1509 C CA . GLN A 1 187 ? -13.688 8.070 17.956 1.00 90.31 187 GLN A CA 1
ATOM 1510 C C . GLN A 1 187 ? -13.652 6.596 18.400 1.00 90.31 187 GLN A C 1
ATOM 1512 O O . GLN A 1 187 ? -13.542 5.697 17.563 1.00 90.31 187 GLN A O 1
ATOM 1517 N N . PRO A 1 188 ? -13.753 6.328 19.712 1.00 90.38 188 PRO A N 1
ATOM 1518 C CA . PRO A 1 188 ? -13.757 4.971 20.239 1.00 90.38 188 PRO A CA 1
ATOM 1519 C C . PRO A 1 188 ? -14.933 4.155 19.701 1.00 90.38 188 PRO A C 1
ATOM 1521 O O . PRO A 1 188 ? -16.073 4.623 19.702 1.00 90.38 188 PRO A O 1
ATOM 1524 N N . CYS A 1 189 ? -14.663 2.913 19.296 1.00 89.31 189 CYS A N 1
ATOM 1525 C CA . CYS A 1 189 ? -15.649 2.063 18.624 1.00 89.31 189 CYS A CA 1
ATOM 1526 C C . CYS A 1 189 ? -16.286 0.986 19.502 1.00 89.31 189 CYS A C 1
ATOM 1528 O O . CYS A 1 189 ? -17.220 0.322 19.061 1.00 89.31 189 CYS A O 1
ATOM 1530 N N . CYS A 1 190 ? -15.803 0.787 20.728 1.00 89.94 190 CYS A N 1
ATOM 1531 C CA . CYS A 1 190 ? -16.325 -0.242 21.618 1.00 89.94 190 CYS A CA 1
ATOM 1532 C C . CYS A 1 190 ? -16.795 0.364 22.939 1.00 89.94 190 CYS A C 1
ATOM 1534 O O . CYS A 1 190 ? -16.149 1.251 23.492 1.00 89.94 190 CYS A O 1
ATOM 1536 N N . ALA A 1 191 ? -17.895 -0.158 23.479 1.00 91.31 191 ALA A N 1
ATOM 1537 C CA . ALA A 1 191 ? -18.299 0.097 24.856 1.00 91.31 191 ALA A CA 1
ATOM 1538 C C . ALA A 1 191 ? -17.801 -1.042 25.754 1.00 91.31 191 ALA A C 1
ATOM 1540 O O . ALA A 1 191 ? -18.080 -2.217 25.495 1.00 91.31 191 ALA A O 1
ATOM 1541 N N . VAL A 1 192 ? -17.068 -0.687 26.808 1.00 91.56 192 VAL A N 1
ATOM 1542 C CA . VAL A 1 192 ? -16.467 -1.624 27.763 1.00 91.56 192 VAL A CA 1
ATOM 1543 C C . VAL A 1 192 ? -17.013 -1.359 29.149 1.00 91.56 192 VAL A C 1
ATOM 1545 O O . VAL A 1 192 ? -17.115 -0.208 29.572 1.00 91.56 192 VAL A O 1
ATOM 1548 N N . CYS A 1 193 ? -17.357 -2.422 29.869 1.00 92.50 193 CYS A N 1
ATOM 1549 C CA . CYS A 1 193 ? -17.783 -2.315 31.253 1.00 92.50 193 CYS A CA 1
ATOM 1550 C C . CYS A 1 193 ? -16.611 -1.961 32.173 1.00 92.50 193 CYS A C 1
ATOM 1552 O O . CYS A 1 193 ? -15.638 -2.708 32.239 1.00 92.50 193 CYS A O 1
ATOM 1554 N N . LYS A 1 194 ? -16.751 -0.900 32.975 1.00 91.94 194 LYS A N 1
ATOM 1555 C CA . LYS A 1 194 ? -15.743 -0.486 33.967 1.00 91.94 194 LYS A CA 1
ATOM 1556 C C . LYS A 1 194 ? -15.464 -1.541 35.042 1.00 91.94 194 LYS A C 1
ATOM 1558 O O . LYS A 1 194 ? -14.391 -1.536 35.629 1.00 91.94 194 LYS A O 1
ATOM 1563 N N . LYS A 1 195 ? -16.432 -2.419 35.340 1.00 89.44 195 LYS A N 1
ATOM 1564 C CA . LYS A 1 195 ? -16.305 -3.413 36.422 1.00 89.44 195 LYS A CA 1
ATOM 1565 C C . LYS A 1 195 ? -15.593 -4.693 35.999 1.00 89.44 195 LYS A C 1
ATOM 1567 O O . LYS A 1 195 ? -14.863 -5.260 36.798 1.00 89.44 195 LYS A O 1
ATOM 1572 N N . CYS A 1 196 ? -15.839 -5.177 34.783 1.00 90.69 196 CYS A N 1
ATOM 1573 C CA . CYS A 1 196 ? -15.307 -6.467 34.327 1.00 90.69 196 CYS A CA 1
ATOM 1574 C C . CYS A 1 196 ? -14.376 -6.372 33.114 1.00 90.69 196 CYS A C 1
ATOM 1576 O O . CYS A 1 196 ? -13.873 -7.400 32.670 1.00 90.69 196 CYS A O 1
ATOM 1578 N N . ASN A 1 197 ? -14.165 -5.171 32.563 1.00 88.81 197 ASN A N 1
ATOM 1579 C CA . ASN A 1 197 ? -13.365 -4.921 31.361 1.00 88.81 197 ASN A CA 1
ATOM 1580 C C . ASN A 1 197 ? -13.783 -5.766 30.142 1.00 88.81 197 ASN A C 1
ATOM 1582 O O . ASN A 1 197 ? -12.977 -6.038 29.254 1.00 88.81 197 ASN A O 1
ATOM 1586 N N . GLN A 1 198 ? -15.052 -6.181 30.079 1.00 89.62 198 GLN A N 1
ATOM 1587 C CA . GLN A 1 198 ? -15.618 -6.891 28.931 1.00 89.62 198 GLN A CA 1
ATOM 1588 C C . GLN A 1 198 ? -16.432 -5.953 28.036 1.00 89.62 198 GLN A C 1
ATOM 1590 O O . GLN A 1 198 ? -16.988 -4.954 28.501 1.00 89.62 198 GLN A O 1
ATOM 1595 N N . THR A 1 199 ? -16.509 -6.292 26.746 1.00 88.88 199 THR A N 1
ATOM 1596 C CA . THR A 1 199 ? -17.396 -5.632 25.782 1.00 88.88 199 THR A CA 1
ATOM 1597 C C . THR A 1 199 ? -18.858 -5.849 26.145 1.00 88.88 199 THR A C 1
ATOM 1599 O O . THR A 1 199 ? -19.223 -6.884 26.704 1.00 88.88 199 THR A O 1
ATOM 1602 N N . ILE A 1 200 ? -19.711 -4.902 25.751 1.00 86.06 200 ILE A N 1
ATOM 1603 C CA . ILE A 1 200 ? -21.165 -5.020 25.939 1.00 86.06 200 ILE A CA 1
ATOM 1604 C C . ILE A 1 200 ? -21.802 -6.218 25.219 1.00 86.06 200 ILE A C 1
ATOM 1606 O O . ILE A 1 200 ? -22.885 -6.642 25.601 1.00 86.06 200 ILE A O 1
ATOM 1610 N N . GLU A 1 201 ? -21.126 -6.770 24.209 1.00 85.44 201 GLU A N 1
ATOM 1611 C CA . GLU A 1 201 ? -21.553 -7.970 23.476 1.00 85.44 201 GLU A CA 1
ATOM 1612 C C . GLU A 1 201 ? -21.386 -9.255 24.299 1.00 85.44 201 GLU A C 1
ATOM 1614 O O . GLU A 1 201 ? -22.063 -10.252 24.053 1.00 85.44 201 GLU A O 1
ATOM 1619 N N . LYS A 1 202 ? -20.485 -9.251 25.291 1.00 88.62 202 LYS A N 1
ATOM 1620 C CA . LYS A 1 202 ? -20.312 -10.377 26.212 1.00 88.62 202 LYS A CA 1
ATOM 1621 C C . LYS A 1 202 ? -21.364 -10.331 27.314 1.00 88.62 202 LYS A C 1
ATOM 1623 O O . LYS A 1 202 ? -21.860 -9.265 27.679 1.00 88.62 202 LYS A O 1
ATOM 1628 N N . LYS A 1 203 ? -21.651 -11.504 27.891 1.00 88.62 203 LYS A N 1
ATOM 1629 C CA . LYS A 1 203 ? -22.572 -11.657 29.025 1.00 88.62 203 LYS A CA 1
ATOM 1630 C C . LYS A 1 203 ? -22.252 -10.630 30.120 1.00 88.62 203 LYS A C 1
ATOM 1632 O O . LYS A 1 203 ? -21.098 -10.461 30.505 1.00 88.62 203 LYS A O 1
ATOM 1637 N N . GLY A 1 204 ? -23.287 -9.949 30.605 1.00 89.00 204 GLY A N 1
ATOM 1638 C CA . GLY A 1 204 ? -23.154 -8.900 31.612 1.00 89.00 204 GLY A CA 1
ATOM 1639 C C . GLY A 1 204 ? -22.516 -9.391 32.911 1.00 89.00 20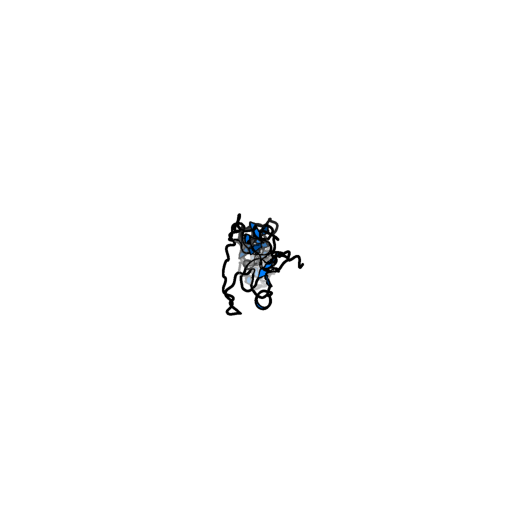4 GLY A C 1
ATOM 1640 O O . GLY A 1 204 ? -22.777 -10.513 33.347 1.00 89.00 204 GLY A O 1
ATOM 1641 N N . CYS A 1 205 ? -21.707 -8.545 33.553 1.00 88.19 205 CYS A N 1
ATOM 1642 C CA . CYS A 1 205 ? -21.073 -8.878 34.834 1.00 88.19 205 CYS A CA 1
ATOM 1643 C C . CYS A 1 205 ? -21.975 -8.666 36.056 1.00 88.19 205 CYS A C 1
ATOM 1645 O O . CYS A 1 205 ? -21.594 -9.020 37.169 1.00 88.19 205 CYS A O 1
ATOM 1647 N N . ALA A 1 206 ? -23.139 -8.049 35.871 1.00 85.94 206 ALA A N 1
ATOM 1648 C CA . ALA A 1 206 ? -24.143 -7.872 36.906 1.00 85.94 206 ALA A CA 1
ATOM 1649 C C . ALA A 1 206 ? -25.481 -8.438 36.431 1.00 85.94 206 ALA A C 1
ATOM 1651 O O . ALA A 1 206 ? -25.744 -8.520 35.233 1.00 85.94 206 ALA A O 1
ATOM 1652 N N . MET A 1 207 ? -26.333 -8.800 37.383 1.00 82.00 207 MET A N 1
ATOM 1653 C CA . MET A 1 207 ? -27.707 -9.212 37.120 1.00 82.00 207 MET A CA 1
ATOM 1654 C C . MET A 1 207 ? -28.646 -8.088 37.536 1.00 82.00 207 MET A C 1
ATOM 1656 O O . MET A 1 207 ? -28.460 -7.482 38.594 1.00 82.00 207 MET A O 1
ATOM 1660 N N . ARG A 1 208 ? -29.659 -7.816 36.720 1.00 76.25 208 ARG A N 1
ATOM 1661 C CA . ARG A 1 208 ? -30.774 -6.936 37.080 1.00 76.25 208 ARG A CA 1
ATOM 1662 C C . ARG A 1 208 ? -32.095 -7.612 36.789 1.00 76.25 208 ARG A C 1
ATOM 1664 O O . ARG A 1 208 ? -32.169 -8.485 35.925 1.00 76.25 208 ARG A O 1
ATOM 1671 N N . CYS A 1 209 ? -33.133 -7.180 37.489 1.00 73.19 209 CYS A N 1
ATOM 1672 C CA . CYS A 1 209 ? -34.490 -7.560 37.137 1.00 73.19 209 CYS A CA 1
ATOM 1673 C C . CYS A 1 209 ? -34.799 -7.051 35.724 1.00 73.19 209 CYS A C 1
ATOM 1675 O O . CYS A 1 209 ? -34.582 -5.878 35.404 1.00 73.19 209 CYS A O 1
ATOM 1677 N N . ARG A 1 210 ? -35.309 -7.938 34.872 1.00 70.88 210 ARG A N 1
ATOM 1678 C CA . ARG A 1 210 ? -35.654 -7.631 33.485 1.00 70.88 210 ARG A CA 1
ATOM 1679 C C . ARG A 1 210 ? -36.738 -6.558 33.397 1.00 70.88 210 ARG A C 1
ATOM 1681 O O . ARG A 1 210 ? -36.671 -5.728 32.491 1.00 70.88 210 ARG A O 1
ATOM 1688 N N . ASN A 1 211 ? -37.655 -6.544 34.366 1.00 66.56 211 ASN A N 1
ATOM 1689 C CA . ASN A 1 211 ? -38.817 -5.657 34.396 1.00 66.56 211 ASN A CA 1
ATOM 1690 C C . ASN A 1 211 ? -38.511 -4.296 35.035 1.00 66.56 211 ASN A C 1
ATOM 1692 O O . ASN A 1 211 ? -38.729 -3.274 34.394 1.00 66.56 211 ASN A O 1
ATOM 1696 N N . CYS A 1 212 ? -37.961 -4.247 36.256 1.00 68.38 212 CYS A N 1
ATOM 1697 C CA . CYS A 1 212 ? -37.705 -2.965 36.935 1.00 68.38 212 CYS A CA 1
ATOM 1698 C C . CYS A 1 212 ? -36.312 -2.367 36.673 1.00 68.38 212 CYS A C 1
ATOM 1700 O O . CYS A 1 212 ? -36.046 -1.250 37.101 1.00 68.38 212 CYS A O 1
ATOM 1702 N N . LYS A 1 213 ? -35.419 -3.088 35.977 1.00 71.12 213 LYS A N 1
ATOM 1703 C CA . LYS A 1 213 ? -34.032 -2.688 35.655 1.00 71.12 213 LYS A CA 1
ATOM 1704 C C . LYS A 1 213 ? -33.121 -2.405 36.863 1.00 71.12 213 LYS A C 1
ATOM 1706 O O . LYS A 1 213 ? -31.979 -1.993 36.663 1.00 71.12 213 LYS A O 1
ATOM 1711 N N . GLU A 1 214 ? -33.569 -2.715 38.078 1.00 68.38 214 GLU A N 1
ATOM 1712 C CA . GLU A 1 214 ? -32.787 -2.596 39.315 1.00 68.38 214 GLU A CA 1
ATOM 1713 C C . GLU A 1 214 ? -31.843 -3.806 39.523 1.00 68.38 214 GLU A C 1
ATOM 1715 O O . GLU A 1 214 ? -32.196 -4.932 39.139 1.00 68.38 214 GLU A O 1
ATOM 1720 N N . PRO A 1 215 ? -30.652 -3.622 40.134 1.00 67.44 215 PRO A N 1
ATOM 1721 C CA . PRO A 1 215 ? -29.709 -4.709 40.413 1.00 67.44 215 PRO A CA 1
ATOM 1722 C C . PRO A 1 215 ? -30.311 -5.808 41.301 1.00 67.44 215 PRO A C 1
ATOM 1724 O O . PRO A 1 215 ? -30.944 -5.522 42.317 1.00 67.44 215 PRO A O 1
ATOM 1727 N N . GLN A 1 216 ? -30.060 -7.080 40.976 1.00 62.91 216 GLN A N 1
ATOM 1728 C CA . GLN A 1 216 ? -30.430 -8.186 41.864 1.00 62.91 216 GLN A CA 1
ATOM 1729 C C . GLN A 1 216 ? -29.420 -8.334 43.009 1.00 62.91 216 GLN A C 1
ATOM 1731 O O . GLN A 1 216 ? -28.210 -8.389 42.793 1.00 62.91 216 GLN A O 1
ATOM 1736 N N . THR A 1 217 ? -29.920 -8.469 44.237 1.00 54.56 217 THR A N 1
ATOM 1737 C CA . THR A 1 217 ? -29.115 -8.901 45.393 1.00 54.56 217 THR A CA 1
ATOM 1738 C C . THR A 1 217 ? -29.228 -10.425 45.577 1.00 54.56 217 THR A C 1
ATOM 1740 O O . THR A 1 217 ? -30.121 -11.038 44.998 1.00 54.56 217 THR A O 1
ATOM 1743 N N . LYS A 1 218 ? -28.380 -11.073 46.407 1.00 42.75 218 LYS A N 1
ATOM 1744 C CA . LYS A 1 218 ? -28.414 -12.538 46.736 1.00 42.75 218 LYS A CA 1
ATOM 1745 C C . LYS A 1 218 ? -29.759 -13.062 47.275 1.00 42.75 218 LYS A C 1
ATOM 1747 O O . LYS A 1 218 ? -29.918 -14.233 47.603 1.00 42.75 218 LYS A O 1
ATOM 1752 N N . LYS A 1 219 ? -30.696 -12.153 47.446 1.00 43.16 219 LYS A N 1
ATOM 1753 C CA . LYS A 1 219 ? -31.994 -12.302 48.054 1.00 43.16 219 LYS A CA 1
ATOM 1754 C C . LYS A 1 219 ? -33.097 -12.190 46.962 1.00 43.16 219 LYS A C 1
ATOM 1756 O O . LYS A 1 219 ? -34.256 -12.457 47.214 1.00 43.16 219 LYS A O 1
ATOM 1761 N N . GLY A 1 220 ? -32.745 -11.884 45.708 1.00 44.44 220 GLY A N 1
ATOM 1762 C CA . GLY A 1 220 ? -33.678 -11.330 44.723 1.00 44.44 220 GLY A CA 1
ATOM 1763 C C . GLY A 1 220 ? -33.896 -9.843 45.012 1.00 44.44 220 GLY A C 1
ATOM 1764 O O . GLY A 1 220 ? -33.092 -9.221 45.714 1.00 44.44 220 GLY A O 1
ATOM 1765 N N . CYS A 1 221 ? -35.003 -9.265 44.551 1.00 46.09 221 CYS A N 1
ATOM 1766 C CA . CYS A 1 221 ? -35.474 -7.969 45.060 1.00 46.09 221 CYS A CA 1
ATOM 1767 C C . CYS A 1 221 ? -35.923 -8.031 46.541 1.00 46.09 221 CYS A C 1
ATOM 1769 O O . CYS A 1 221 ? -36.432 -7.045 47.061 1.00 46.09 221 CYS A O 1
ATOM 1771 N N . ILE A 1 222 ? -35.712 -9.153 47.250 1.00 41.94 222 ILE A N 1
ATOM 1772 C CA . ILE A 1 222 ? -36.271 -9.391 48.584 1.00 41.94 222 ILE A CA 1
ATOM 1773 C C . ILE A 1 222 ? -35.297 -10.154 49.483 1.00 41.94 222 ILE A C 1
ATOM 1775 O O . ILE A 1 222 ? -35.200 -11.357 49.369 1.00 41.94 222 ILE A O 1
ATOM 1779 N N . LYS A 1 223 ? -34.679 -9.532 50.491 1.00 36.50 223 LYS A N 1
ATOM 1780 C CA . LYS A 1 223 ? -34.829 -10.048 51.875 1.00 36.50 223 LYS A CA 1
ATOM 1781 C C . LYS A 1 223 ? -34.472 -8.916 52.831 1.00 36.50 223 LYS A C 1
ATOM 1783 O O . LYS A 1 223 ? -33.297 -8.733 53.172 1.00 36.50 223 LYS A O 1
ATOM 1788 N N . VAL A 1 224 ? -35.485 -8.228 53.333 1.00 35.19 224 VAL A N 1
ATOM 1789 C CA . VAL A 1 224 ? -35.453 -7.847 54.745 1.00 35.19 224 VAL A CA 1
ATOM 1790 C C . VAL A 1 224 ? -35.749 -9.144 55.498 1.00 35.19 224 VAL A C 1
ATOM 1792 O O . VAL A 1 224 ? -36.727 -9.822 55.195 1.00 35.19 224 VAL A O 1
ATOM 1795 N N . ALA A 1 225 ? -34.834 -9.580 56.363 1.00 29.31 225 ALA A N 1
ATOM 1796 C CA . ALA A 1 225 ? -35.128 -10.692 57.253 1.00 29.31 225 ALA A CA 1
ATOM 1797 C C . ALA A 1 225 ? -36.124 -10.160 58.281 1.00 29.31 225 ALA A C 1
ATOM 1799 O O . ALA A 1 225 ? -35.782 -9.261 59.045 1.00 29.31 225 ALA A O 1
ATOM 1800 N N . HIS A 1 226 ? -37.348 -10.668 58.268 1.00 38.28 226 HIS A N 1
ATOM 1801 C CA . HIS A 1 226 ? -38.217 -10.508 59.417 1.00 38.28 226 HIS A CA 1
ATOM 1802 C C . HIS A 1 226 ? -37.899 -11.669 60.362 1.00 38.28 226 HIS A C 1
ATOM 1804 O O . HIS A 1 226 ? -38.214 -12.816 60.052 1.00 38.28 226 HIS A O 1
ATOM 1810 N N . ASN A 1 227 ? -37.209 -11.378 61.469 1.00 32.88 227 ASN A N 1
ATOM 1811 C CA . ASN A 1 227 ? -37.173 -12.281 62.616 1.00 32.88 227 ASN A CA 1
ATOM 1812 C C . ASN A 1 227 ? -38.578 -12.271 63.217 1.00 32.88 227 ASN A C 1
ATOM 1814 O O . ASN A 1 227 ? -38.926 -11.358 63.962 1.00 32.88 227 ASN A O 1
ATOM 1818 N N . PHE A 1 228 ? -39.393 -13.248 62.844 1.00 39.34 228 PHE A N 1
ATOM 1819 C CA . PHE A 1 228 ? -40.573 -13.591 63.619 1.00 39.34 228 PHE A CA 1
ATOM 1820 C C . PHE A 1 228 ? -40.191 -14.790 64.484 1.00 39.34 228 PHE A C 1
ATOM 1822 O O . PHE A 1 228 ? -40.218 -15.925 64.012 1.00 39.34 228 PHE A O 1
ATOM 1829 N N . ASP A 1 229 ? -39.786 -14.523 65.728 1.00 31.70 229 ASP A N 1
ATOM 1830 C CA . ASP A 1 229 ? -39.842 -15.541 66.775 1.00 31.70 229 ASP A CA 1
ATOM 1831 C C . ASP A 1 229 ? -41.324 -15.772 67.080 1.00 31.70 229 ASP A C 1
ATOM 1833 O O . ASP A 1 229 ? -42.010 -14.907 67.628 1.00 31.70 229 ASP A O 1
ATOM 1837 N N . PHE A 1 230 ? -41.834 -16.921 66.643 1.00 35.03 230 PHE A N 1
ATOM 1838 C CA . PHE A 1 230 ? -43.153 -17.399 67.032 1.00 35.03 230 PHE A CA 1
ATOM 1839 C C . PHE A 1 230 ? -43.058 -17.962 68.452 1.00 35.03 230 PHE A C 1
ATOM 1841 O O . PHE A 1 230 ? -42.320 -18.917 68.696 1.00 35.03 230 PHE A O 1
ATOM 1848 N N . SER A 1 231 ? -43.811 -17.352 69.368 1.00 37.81 231 SER A N 1
ATOM 1849 C CA . SER A 1 231 ? -44.238 -17.957 70.636 1.00 37.81 231 SER A CA 1
ATOM 1850 C C . SER A 1 231 ? -45.738 -18.195 70.586 1.00 37.81 231 SER A C 1
ATOM 1852 O O . SER A 1 231 ? -46.429 -17.387 69.921 1.00 37.81 231 SER A O 1
#

Radius of gyration: 50.46 Å; chains: 1; bounding box: 96×28×149 Å

Sequence (231 aa):
MKEHFMHPIEINFRKVKCLNCSEETDPRLAIPECHLEAESFHPETYKTHIYNLILTHPNNLERYHTDSLETYHPGSYTYIHPGRPIDSQIDLNFAQCFIRAITFGGINPMTPGYWSCCRKDLSSNGCEKVRSCCQKDDKGCSNRYKCCDGALHHKGCEKRYRCCDEFRTSKGCQYIYDVCKHKAGEQPCCAVCKKCNQTIEKKGCAMRCRNCKEPQTKKGCIKVAHNFDFS

Foldseek 3Di:
DPDDPPDDDDDDADWDQFPVDRDTGRLQPDDVPRFVAKAFFQPDKDFAQLFDWFFAQPFDKFAAFPADKFAAQPADKAAAQPFDKDQDALPVDPVVLVCCCVVVPHARSRARTAGPRPRHGPPDGHPDIAGPRPRHPDTHPAMAGPRPRHHPPDRHDAIARPVPRHGPPDIHPFIAGPPVRHGVPDTGDFMARPPPRDTRVDGHPFMAGPGPRHTQDPQGSYDPPDPDPDD